Protein AF-A0A940EA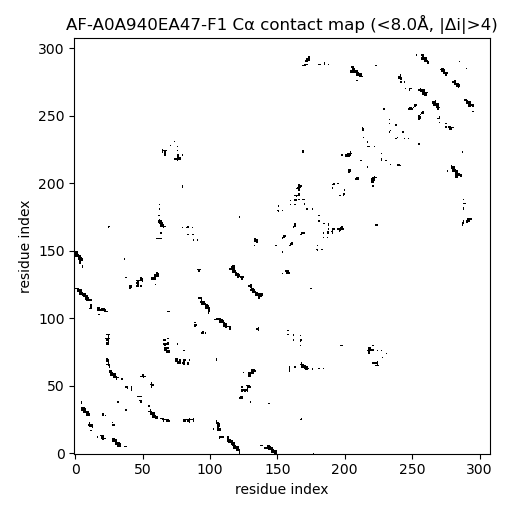47-F1 (afdb_monomer)

Secondary structure (DSSP, 8-state):
-EEEEEEEEEE---TTSGGGS----SS--EEEESSHHHHHTT--TTSPPP---TTS-EEEEETEEE---S-BTTB-SSHHHHHHHHHHHHHHHT--SEEEETTEEEEEEEESS-SEEEEEEEEEE-TTSPEEEEEEES--SSPTT-EEE--HHHHTTSHHHHHHHTTSSEEEEETTS-HHHHHHHHHHHHHHHHTT-TTGGGBTT-TT--EE--TTTGGG-B--HHHHHHHHHHHHTT-SSGGGHHHHHHT-TTTTS-EEE-SS-SSEEGGGSEEEEETTEEEESS-GGG-EEPPTT-PPP-------

pLDDT: mean 94.7, std 9.56, range [37.47, 98.88]

Sequence (308 aa):
MAYKLIKGEFHIFYPDIPKQGPEPDGDTLKFKPDDPLLVQDLWRSGQPRPGFNGRGMINLRFEGLDALETHFRSAHQNKPLAEASRDFLLDWAGFGDVEFWEDKPNKVKQVENNPVRGYILTNGLDGHGRIVAFVYAGDAPEPDGEVFKLMPERVDQSFNARSLEAGQSYPLFYLTLPISLSQHLGGIADQARATGNGLYPDDASAPGQDFEVTPANYQDLAIWPKLFRRLHDYFADEFDDLSGFDTWLRADPRERDDRMLLPEDYDAHFHNVVEMTSPTSMRLTVDPKDIVILPDDFTMPETGLPSH

Nearest PDB structures (foldseek):
  4rkb-assembly1_A  TM=7.741E-01  e=3.982E-05  Staphylococcus aureus
  3nxw-assembly1_A  TM=7.625E-01  e=9.799E-05  Staphylococcus aureus
  5igd-assembly1_A  TM=7.336E-01  e=1.323E-04  Staphylococcus aureus
  4qmg-assembly1_A  TM=6.300E-01  e=1.199E-05  Homo sapiens
  9c11-assembly1_A  TM=6.042E-01  e=9.030E-04  Staphylococcus aureus

Foldseek 3Di:
DKWWKFWWWWFQADPVCQVPGHQFWLFKTKTATPDLVLLQVQDDPPADGAPADPVNIGMEGEAFWDFWACDDPNFGAQNVLRVVSRVLVCVQQPQPDWDADPVGRRTTPDTDDPIFIWMWIFNHADRVNHTHTFIAGDDDPDDHGDMDDDDQVVSCRGVLLVCLLQVRTATAAAPPDDPNNLVSSLVSNVNCLVVVGRCNVQECQDAPHKDFAFPVCLRNGDYHVLVSNLVVVVVVVVDGFCPCSLVVQVVDCAPRWFFKDAPVDNGHTPSVQKDDPDRGMIYGNDGNSRIYTYHPPDDDPPPPDDDD

Solvent-accessible surface area (backbone atoms only — not comparable to full-atom values): 16461 Å² total; per-residue (Å²): 115,61,27,34,33,44,41,30,32,40,43,48,67,32,92,92,46,34,94,72,29,43,64,62,38,36,46,42,47,36,36,30,52,75,55,63,62,66,57,57,70,48,54,52,93,95,56,53,61,71,46,59,48,101,84,63,31,28,45,41,37,45,46,56,45,41,26,39,34,63,63,52,98,90,42,42,23,19,52,72,60,7,47,48,16,19,51,53,46,41,53,71,47,54,27,58,64,71,41,55,30,89,96,40,73,52,27,36,69,47,62,68,40,74,65,29,51,19,32,33,42,28,74,39,59,43,95,75,12,27,40,36,23,42,40,36,65,42,84,73,92,66,64,77,61,43,73,43,72,79,51,62,81,60,45,60,68,17,53,49,41,48,33,24,45,48,17,36,29,44,51,38,40,43,72,87,53,51,65,76,50,47,56,51,51,29,52,37,36,52,52,12,47,76,69,46,25,63,49,44,77,58,41,50,44,44,57,71,34,76,34,79,46,42,78,88,48,53,46,63,44,40,49,58,42,73,56,50,56,51,52,51,56,45,40,70,71,73,46,82,53,49,80,52,48,66,64,58,27,67,73,33,63,67,89,59,19,38,40,27,35,42,93,90,38,80,82,35,36,45,67,73,36,47,46,74,79,43,50,46,28,31,27,23,68,50,50,54,59,56,38,31,36,49,61,90,85,65,72,79,75,84,71,88,66,77,90,127

Radius of gyration: 19.53 Å; Cα contacts (8 Å, |Δi|>4): 653; chains: 1; bounding box: 44×61×54 Å

Structure (mmCIF, N/CA/C/O backbone):
data_AF-A0A940EA47-F1
#
_entry.id   AF-A0A940EA47-F1
#
loop_
_atom_site.group_PDB
_atom_site.id
_atom_site.type_symbol
_atom_site.label_atom_id
_atom_site.label_alt_id
_atom_site.label_comp_id
_atom_site.label_asym_id
_atom_site.label_entity_id
_atom_site.label_seq_id
_atom_site.pdbx_PDB_ins_code
_atom_site.Cartn_x
_atom_site.Cartn_y
_atom_site.Cartn_z
_atom_site.occupancy
_atom_site.B_iso_or_equiv
_atom_site.auth_seq_id
_atom_site.auth_comp_id
_atom_site.auth_asym_id
_atom_site.auth_atom_id
_atom_site.pdbx_PDB_model_num
ATOM 1 N N . MET A 1 1 ? -1.405 15.853 -13.501 1.00 79.62 1 MET A N 1
ATOM 2 C CA . MET A 1 1 ? 0.037 15.686 -13.220 1.00 79.62 1 MET A CA 1
ATOM 3 C C . MET A 1 1 ? 0.634 14.757 -14.260 1.00 79.62 1 MET A C 1
ATOM 5 O O . MET A 1 1 ? -0.107 13.941 -14.802 1.00 79.62 1 MET A O 1
ATOM 9 N N . ALA A 1 2 ? 1.912 14.933 -14.589 1.00 92.75 2 ALA A N 1
ATOM 10 C CA . ALA A 1 2 ? 2.608 14.055 -15.521 1.00 92.75 2 ALA A CA 1
ATOM 11 C C . ALA A 1 2 ? 3.238 12.882 -14.761 1.00 92.75 2 ALA A C 1
ATOM 13 O O . ALA A 1 2 ? 3.735 13.073 -13.651 1.00 92.75 2 ALA A O 1
ATOM 14 N N . TYR A 1 3 ? 3.192 11.699 -15.359 1.00 97.44 3 TYR A N 1
ATOM 15 C CA . TYR A 1 3 ? 3.831 10.487 -14.865 1.00 97.44 3 TYR A CA 1
ATOM 16 C C . TYR A 1 3 ? 4.997 10.143 -15.784 1.00 97.44 3 TYR A C 1
ATOM 18 O O . TYR A 1 3 ? 4.888 10.292 -17.001 1.00 97.44 3 TYR A O 1
ATOM 26 N N . LYS A 1 4 ? 6.103 9.708 -15.186 1.00 98.25 4 LYS A N 1
ATOM 27 C CA . LYS A 1 4 ? 7.283 9.184 -15.865 1.00 98.25 4 LYS A CA 1
ATOM 28 C C . LYS A 1 4 ? 7.212 7.661 -15.872 1.00 98.25 4 LYS A C 1
ATOM 30 O O . LYS A 1 4 ? 6.972 7.057 -14.825 1.00 98.25 4 LYS A O 1
ATOM 35 N N . LEU A 1 5 ? 7.453 7.066 -17.031 1.00 98.62 5 LEU A N 1
ATOM 36 C CA . LEU A 1 5 ? 7.673 5.638 -17.176 1.00 98.62 5 LEU A CA 1
ATOM 37 C C . LEU A 1 5 ? 9.117 5.291 -16.826 1.00 98.62 5 LEU A C 1
ATOM 39 O O . LEU A 1 5 ? 10.037 5.924 -17.337 1.00 98.62 5 LEU A O 1
ATOM 43 N N . ILE A 1 6 ? 9.309 4.295 -15.963 1.00 98.75 6 ILE A N 1
ATOM 44 C CA . ILE A 1 6 ? 10.634 3.757 -15.637 1.00 98.75 6 ILE A CA 1
ATOM 45 C C . ILE A 1 6 ? 10.595 2.239 -15.801 1.00 98.75 6 ILE A C 1
ATOM 47 O O . ILE A 1 6 ? 9.810 1.562 -15.130 1.00 98.75 6 ILE A O 1
ATOM 51 N N . LYS A 1 7 ? 11.427 1.706 -16.696 1.00 98.81 7 LYS A N 1
ATOM 52 C CA . LYS A 1 7 ? 11.577 0.264 -16.930 1.00 98.81 7 LYS A CA 1
ATOM 53 C C . LYS A 1 7 ? 12.536 -0.354 -15.927 1.00 98.81 7 LYS A C 1
ATOM 55 O O . LYS A 1 7 ? 13.415 0.315 -15.378 1.00 98.81 7 LYS A O 1
ATOM 60 N N . GLY A 1 8 ? 12.357 -1.642 -15.670 1.00 98.62 8 GLY A N 1
ATOM 61 C CA . GLY A 1 8 ? 13.238 -2.362 -14.773 1.00 98.62 8 GLY A CA 1
ATOM 62 C C . GLY A 1 8 ? 12.752 -3.762 -14.463 1.00 98.62 8 GLY A C 1
ATOM 63 O O . GLY A 1 8 ? 12.092 -4.435 -15.258 1.00 98.62 8 GLY A O 1
ATOM 64 N N . GLU A 1 9 ? 13.111 -4.213 -13.276 1.00 98.62 9 GLU A N 1
ATOM 65 C CA . GLU A 1 9 ? 12.825 -5.563 -12.826 1.00 98.62 9 GLU A CA 1
ATOM 66 C C . GLU A 1 9 ? 12.419 -5.582 -11.349 1.00 98.62 9 GLU A C 1
ATOM 68 O O . GLU A 1 9 ? 12.943 -4.818 -10.527 1.00 98.62 9 GLU A O 1
ATOM 73 N N . PHE A 1 10 ? 11.469 -6.453 -11.016 1.00 98.75 10 PHE A N 1
ATOM 74 C CA . PHE A 1 10 ? 11.009 -6.671 -9.651 1.00 98.75 10 PHE A CA 1
ATOM 75 C C . PHE A 1 10 ? 11.752 -7.844 -9.013 1.00 98.75 10 PHE A C 1
ATOM 77 O O . PHE A 1 10 ? 12.021 -8.861 -9.658 1.00 98.75 10 PHE A O 1
ATOM 84 N N . HIS A 1 11 ? 12.079 -7.696 -7.731 1.00 98.50 11 HIS A N 1
ATOM 85 C CA . HIS A 1 11 ? 12.845 -8.667 -6.954 1.00 98.50 11 HIS A CA 1
ATOM 86 C C . HIS A 1 11 ? 12.120 -9.013 -5.655 1.00 98.50 11 HIS A C 1
ATOM 88 O O . HIS A 1 11 ? 11.734 -8.123 -4.897 1.00 98.50 11 HIS A O 1
ATOM 94 N N . ILE A 1 12 ? 12.031 -10.306 -5.350 1.00 98.12 12 ILE A N 1
ATOM 95 C CA . ILE A 1 12 ? 11.545 -10.816 -4.055 1.00 98.12 12 ILE A CA 1
ATOM 96 C C . ILE A 1 12 ? 12.550 -11.745 -3.371 1.00 98.12 12 ILE A C 1
ATOM 98 O O . ILE A 1 12 ? 12.328 -12.187 -2.248 1.00 98.12 12 ILE A O 1
ATOM 102 N N . PHE A 1 13 ? 13.675 -12.039 -4.027 1.00 97.69 13 PHE A N 1
ATOM 103 C CA . PHE A 1 13 ? 14.625 -13.039 -3.558 1.00 97.69 13 PHE A CA 1
ATOM 104 C C . PHE A 1 13 ? 16.078 -12.635 -3.817 1.00 97.69 13 PHE A C 1
ATOM 106 O O . PHE A 1 13 ? 16.421 -12.144 -4.893 1.00 97.69 13 PHE A O 1
ATOM 113 N N . TYR A 1 14 ? 16.947 -12.877 -2.828 1.00 96.19 14 TYR A N 1
ATOM 114 C CA . TYR A 1 14 ? 18.400 -12.720 -2.951 1.00 96.19 14 TYR A CA 1
ATOM 115 C C . TYR A 1 14 ? 19.071 -14.090 -2.798 1.00 96.19 14 TYR A C 1
ATOM 117 O O . TYR A 1 14 ? 19.191 -14.570 -1.669 1.00 96.19 14 TYR A O 1
ATOM 125 N N . PRO A 1 15 ? 19.531 -14.728 -3.890 1.00 93.25 15 PRO A N 1
ATOM 126 C CA . PRO A 1 15 ? 20.021 -16.108 -3.843 1.00 93.25 15 PRO A CA 1
ATOM 127 C C . PRO A 1 15 ? 21.276 -16.277 -2.980 1.00 93.25 15 PRO A C 1
ATOM 129 O O . PRO A 1 15 ? 21.510 -17.350 -2.432 1.00 93.25 15 PRO A O 1
ATOM 132 N N . ASP A 1 16 ? 22.077 -15.224 -2.824 1.00 95.25 16 ASP A N 1
ATOM 133 C CA . ASP A 1 16 ? 23.303 -15.246 -2.029 1.00 95.25 16 ASP A CA 1
ATOM 134 C C . ASP A 1 16 ? 23.062 -15.071 -0.519 1.00 95.25 16 ASP A C 1
ATOM 136 O O . ASP A 1 16 ? 23.880 -15.511 0.288 1.00 95.25 16 ASP A O 1
ATOM 140 N N . ILE A 1 17 ? 21.933 -14.472 -0.122 1.00 94.69 17 ILE A N 1
ATOM 141 C CA . ILE A 1 17 ? 21.552 -14.232 1.281 1.00 94.69 17 ILE A CA 1
ATOM 142 C C . ILE A 1 17 ? 20.030 -14.377 1.482 1.00 94.69 17 ILE A C 1
ATOM 144 O O . ILE A 1 17 ? 19.368 -13.432 1.914 1.00 94.69 17 ILE A O 1
ATOM 148 N N . PRO A 1 18 ? 19.435 -15.556 1.225 1.00 90.69 18 PRO A N 1
ATOM 149 C CA . PRO A 1 18 ? 17.979 -15.718 1.103 1.00 90.69 18 PRO A CA 1
ATOM 150 C C . PRO A 1 18 ? 17.198 -15.267 2.348 1.00 90.69 18 PRO A C 1
ATOM 152 O O . PRO A 1 18 ? 16.182 -14.587 2.244 1.00 90.69 18 PRO A O 1
ATOM 155 N N . LYS A 1 19 ? 17.725 -15.514 3.557 1.00 94.44 19 LYS A N 1
ATOM 156 C CA . LYS A 1 19 ? 17.108 -15.062 4.824 1.00 94.44 19 LYS A CA 1
ATOM 157 C C . LYS A 1 19 ? 17.224 -13.553 5.100 1.00 94.44 19 LYS A C 1
ATOM 159 O O . LYS A 1 19 ? 16.730 -13.090 6.129 1.00 94.44 19 LYS A O 1
ATOM 164 N N . GLN A 1 20 ? 17.889 -12.808 4.222 1.00 93.94 20 GLN A N 1
ATOM 165 C CA . GLN A 1 20 ? 17.998 -11.344 4.214 1.00 93.94 20 GLN A CA 1
ATOM 166 C C . GLN A 1 20 ? 17.385 -10.747 2.931 1.00 93.94 20 GLN A C 1
ATOM 168 O O . GLN A 1 20 ? 17.599 -9.572 2.631 1.00 93.94 20 GLN A O 1
ATOM 173 N N . GLY A 1 21 ? 16.637 -11.561 2.176 1.00 94.25 21 GLY A N 1
ATOM 174 C CA . GLY A 1 21 ? 15.875 -11.144 1.007 1.00 94.25 21 GLY A CA 1
ATOM 175 C C . GLY A 1 21 ? 14.779 -10.120 1.324 1.00 94.25 21 GLY A C 1
ATOM 176 O O . GLY A 1 21 ? 14.524 -9.823 2.497 1.00 94.25 21 GLY A O 1
ATOM 177 N N . PRO A 1 22 ? 14.128 -9.574 0.288 1.00 95.94 22 PRO A N 1
ATOM 178 C CA . PRO A 1 22 ? 12.888 -8.815 0.432 1.00 95.94 22 PRO A CA 1
ATOM 179 C C . PRO A 1 22 ? 11.802 -9.614 1.172 1.00 95.94 22 PRO A C 1
ATOM 181 O O . PRO A 1 22 ? 11.851 -10.843 1.218 1.00 95.94 22 PRO A O 1
ATOM 184 N N . GLU A 1 23 ? 10.842 -8.900 1.751 1.00 96.44 23 GLU A N 1
ATOM 185 C CA . GLU A 1 23 ? 9.623 -9.457 2.349 1.00 96.44 23 GLU A CA 1
ATOM 186 C C . GLU A 1 23 ? 8.446 -8.899 1.547 1.00 96.44 23 GLU A C 1
ATOM 188 O O . GLU A 1 23 ? 8.012 -7.792 1.847 1.00 96.44 23 GLU A O 1
ATOM 193 N N . PRO A 1 24 ? 8.027 -9.554 0.447 1.00 95.75 24 PRO A N 1
ATOM 194 C CA . PRO A 1 24 ? 6.891 -9.069 -0.328 1.00 95.75 24 PRO A CA 1
ATOM 195 C C . PRO A 1 24 ? 5.599 -9.163 0.495 1.00 95.75 24 PRO A C 1
ATOM 197 O O . PRO A 1 24 ? 5.381 -10.145 1.209 1.00 95.75 24 PRO A O 1
ATOM 200 N N . ASP A 1 25 ? 4.743 -8.159 0.349 1.00 95.31 25 ASP A N 1
ATOM 201 C CA . ASP A 1 25 ? 3.378 -8.096 0.878 1.00 95.31 25 ASP A CA 1
ATOM 202 C C . ASP A 1 25 ? 2.393 -7.821 -0.281 1.00 95.31 25 ASP A C 1
ATOM 204 O O . ASP A 1 25 ? 2.691 -8.164 -1.425 1.00 95.31 25 ASP A O 1
ATOM 208 N N . GLY A 1 26 ? 1.206 -7.272 -0.004 1.00 97.44 26 GLY A N 1
ATOM 209 C CA . GLY A 1 26 ? 0.199 -6.985 -1.030 1.00 97.44 26 GLY A CA 1
ATOM 210 C C . GLY A 1 26 ? 0.359 -5.642 -1.758 1.00 97.44 26 GLY A C 1
ATOM 211 O O . GLY A 1 26 ? -0.373 -5.406 -2.720 1.00 97.44 26 GLY A O 1
ATOM 212 N N . ASP A 1 27 ? 1.274 -4.760 -1.337 1.00 97.62 27 ASP A N 1
ATOM 213 C CA . ASP A 1 27 ? 1.388 -3.396 -1.880 1.00 97.62 27 ASP A CA 1
ATOM 214 C C . ASP A 1 27 ? 2.822 -2.841 -2.020 1.00 97.62 27 ASP A C 1
ATOM 216 O O . ASP A 1 27 ? 3.028 -1.656 -2.337 1.00 97.62 27 ASP A O 1
ATOM 220 N N . THR A 1 28 ? 3.832 -3.704 -1.874 1.00 97.19 28 THR A N 1
ATOM 221 C CA . THR A 1 28 ? 5.236 -3.369 -2.111 1.00 97.19 28 THR A CA 1
ATOM 222 C C . THR A 1 28 ? 6.005 -4.442 -2.881 1.00 97.19 28 THR A C 1
ATOM 224 O O . THR A 1 28 ? 5.798 -5.645 -2.748 1.00 97.19 28 THR A O 1
ATOM 227 N N . LEU A 1 29 ? 6.993 -3.991 -3.660 1.00 98.00 29 LEU A N 1
ATOM 228 C CA . LEU A 1 29 ? 8.045 -4.823 -4.246 1.00 98.00 29 LEU A CA 1
ATOM 229 C C . LEU A 1 29 ? 9.378 -4.071 -4.205 1.00 98.00 29 LEU A C 1
ATOM 231 O O . LEU A 1 29 ? 9.421 -2.833 -4.215 1.00 98.00 29 LEU A O 1
ATOM 235 N N . LYS A 1 30 ? 10.494 -4.813 -4.235 1.00 98.19 30 LYS A N 1
ATOM 236 C CA . LYS A 1 30 ? 11.783 -4.217 -4.611 1.00 98.19 30 LYS A CA 1
ATOM 237 C C . LYS A 1 30 ? 11.827 -4.050 -6.117 1.00 98.19 30 LYS A C 1
ATOM 239 O O . LYS A 1 30 ? 11.596 -5.002 -6.856 1.00 98.19 30 LYS A O 1
ATOM 244 N N . PHE A 1 31 ? 12.206 -2.862 -6.555 1.00 98.69 31 PHE A N 1
ATOM 245 C CA . PHE A 1 31 ? 12.381 -2.520 -7.955 1.00 98.69 31 PHE A CA 1
ATOM 246 C C . PHE A 1 31 ? 13.832 -2.154 -8.229 1.00 98.69 31 PHE A C 1
ATOM 248 O O . PHE A 1 31 ? 14.458 -1.423 -7.458 1.00 98.69 31 PHE A O 1
ATOM 255 N N . LYS A 1 32 ? 14.371 -2.648 -9.337 1.00 98.69 32 LYS A N 1
ATOM 256 C CA . LYS A 1 32 ? 15.665 -2.227 -9.861 1.00 98.69 32 LYS A CA 1
ATOM 257 C C . LYS A 1 32 ? 15.431 -1.566 -11.221 1.00 98.69 32 LYS A C 1
ATOM 259 O O . LYS A 1 32 ? 15.062 -2.279 -12.153 1.00 98.69 32 LYS A O 1
ATOM 264 N N . PRO A 1 33 ? 15.599 -0.238 -11.340 1.00 98.62 33 PRO A N 1
ATOM 265 C CA . PRO A 1 33 ? 15.438 0.443 -12.619 1.00 98.62 33 PRO A CA 1
ATOM 266 C C . PRO A 1 33 ? 16.558 0.046 -13.587 1.00 98.62 33 PRO A C 1
ATOM 268 O O . PRO A 1 33 ? 17.697 -0.172 -13.160 1.00 98.62 33 PRO A O 1
ATOM 271 N N . ASP A 1 34 ? 16.246 0.008 -14.882 1.00 98.56 34 ASP A N 1
ATOM 272 C CA . ASP A 1 34 ? 17.249 -0.167 -15.939 1.00 98.56 34 ASP A CA 1
ATOM 273 C C . ASP A 1 34 ? 18.199 1.043 -15.983 1.00 98.56 34 ASP A C 1
ATOM 275 O O . ASP A 1 34 ? 19.418 0.876 -16.076 1.00 98.56 34 ASP A O 1
ATOM 279 N N . ASP A 1 35 ? 17.648 2.253 -15.825 1.00 98.12 35 ASP A N 1
ATOM 280 C CA . ASP A 1 35 ? 18.401 3.492 -15.630 1.00 98.12 35 ASP A CA 1
ATOM 281 C C . ASP A 1 35 ? 18.109 4.126 -14.249 1.00 98.12 35 ASP A C 1
ATOM 283 O O . ASP A 1 35 ? 17.062 4.753 -14.042 1.00 98.12 35 ASP A O 1
ATOM 287 N N . PRO A 1 36 ? 19.033 4.022 -13.272 1.00 97.44 36 PRO A N 1
ATOM 288 C CA . PRO A 1 36 ? 18.851 4.624 -11.955 1.00 97.44 36 PRO A CA 1
ATOM 289 C C . PRO A 1 36 ? 18.857 6.159 -11.971 1.00 97.44 36 PRO A C 1
ATOM 291 O O . PRO A 1 36 ? 18.429 6.759 -10.980 1.00 97.44 36 PRO A O 1
ATOM 294 N N . LEU A 1 37 ? 19.323 6.813 -13.044 1.00 97.69 37 LEU A N 1
ATOM 295 C CA . LEU A 1 37 ? 19.262 8.273 -13.164 1.00 97.69 37 LEU A CA 1
ATOM 296 C C . LEU A 1 37 ? 17.814 8.757 -13.286 1.00 97.69 37 LEU A C 1
ATOM 298 O O . LEU A 1 37 ? 17.463 9.765 -12.679 1.00 97.69 37 LEU A O 1
ATOM 302 N N . LEU A 1 38 ? 16.935 7.987 -13.939 1.00 97.94 38 LEU A N 1
ATOM 303 C CA . LEU A 1 38 ? 15.518 8.343 -14.068 1.00 97.94 38 LEU A CA 1
ATOM 304 C C . LEU A 1 38 ? 14.806 8.457 -12.717 1.00 97.94 38 LEU A C 1
ATOM 306 O O . LEU A 1 38 ? 13.906 9.293 -12.577 1.00 97.94 38 LEU A O 1
ATOM 310 N N . VAL A 1 39 ? 15.229 7.645 -11.741 1.00 97.44 39 VAL A N 1
ATOM 311 C CA . VAL A 1 39 ? 14.763 7.687 -10.348 1.00 97.44 39 VAL A CA 1
ATOM 312 C C . VAL A 1 39 ? 15.415 8.839 -9.583 1.00 97.44 39 VAL A C 1
ATOM 314 O O . VAL A 1 39 ? 14.741 9.519 -8.813 1.00 97.44 39 VAL A O 1
ATOM 317 N N . GLN A 1 40 ? 16.710 9.093 -9.795 1.00 95.12 40 GLN A N 1
ATOM 318 C CA . GLN A 1 40 ? 17.395 10.243 -9.188 1.00 95.12 40 GLN A CA 1
ATOM 319 C C . GLN A 1 40 ? 16.757 11.571 -9.610 1.00 95.12 40 GLN A C 1
ATOM 321 O O . GLN A 1 40 ? 16.585 12.452 -8.772 1.00 95.12 40 GLN A O 1
ATOM 326 N N . ASP A 1 41 ? 16.306 11.669 -10.859 1.00 94.50 41 ASP A N 1
ATOM 327 C CA . ASP A 1 41 ? 15.603 12.833 -11.405 1.00 94.50 41 ASP A CA 1
ATOM 328 C C . ASP A 1 41 ? 14.208 13.067 -10.799 1.00 94.50 41 ASP A C 1
ATOM 330 O O . ASP A 1 41 ? 13.610 14.120 -11.026 1.00 94.50 41 ASP A O 1
ATOM 334 N N . LEU A 1 42 ? 13.648 12.100 -10.058 1.00 92.62 42 LEU A N 1
ATOM 335 C CA . LEU A 1 42 ? 12.394 12.300 -9.319 1.00 92.62 42 LEU A CA 1
ATOM 336 C C . LEU A 1 42 ? 12.603 13.137 -8.051 1.00 92.62 42 LEU A C 1
ATOM 338 O O . LEU A 1 42 ? 11.642 13.698 -7.524 1.00 92.62 42 LEU A O 1
ATOM 342 N N . TRP A 1 43 ? 13.839 13.208 -7.548 1.00 92.50 43 TRP A N 1
ATOM 343 C CA . TRP A 1 43 ? 14.154 13.882 -6.297 1.00 92.50 43 TRP A CA 1
ATOM 344 C C . TRP A 1 43 ? 13.969 15.398 -6.396 1.00 92.50 43 TRP A C 1
ATOM 346 O O . TRP A 1 43 ? 14.386 16.046 -7.357 1.00 92.50 43 TRP A O 1
ATOM 356 N N . ARG A 1 44 ? 13.389 15.982 -5.345 1.00 86.38 44 ARG A N 1
ATOM 357 C CA . ARG A 1 44 ? 13.212 17.428 -5.194 1.00 86.38 44 ARG A CA 1
ATOM 358 C C . ARG A 1 44 ? 13.856 17.898 -3.896 1.00 86.38 44 ARG A C 1
ATOM 360 O O . ARG A 1 44 ? 13.857 17.191 -2.890 1.00 86.38 44 ARG A O 1
ATOM 367 N N . SER A 1 45 ? 14.382 19.122 -3.909 1.00 83.31 45 SER A N 1
ATOM 368 C CA . SER A 1 45 ? 14.895 19.757 -2.692 1.00 83.31 45 SER A CA 1
ATOM 369 C C . SER A 1 45 ? 13.800 19.814 -1.624 1.00 83.31 45 SER A C 1
ATOM 371 O O . SER A 1 45 ? 12.677 20.205 -1.925 1.00 83.31 45 SER A O 1
ATOM 373 N N . GLY A 1 46 ? 14.138 19.447 -0.388 1.00 78.19 46 GLY A N 1
ATOM 374 C CA . GLY A 1 46 ? 13.185 19.363 0.725 1.00 78.19 46 GLY A CA 1
ATOM 375 C C . GLY A 1 46 ? 12.571 17.976 0.933 1.00 78.19 46 GLY A C 1
ATOM 376 O O . GLY A 1 46 ? 11.999 17.744 1.989 1.00 78.19 46 GLY A O 1
ATOM 377 N N . GLN A 1 47 ? 12.757 17.036 -0.001 1.00 82.44 47 GLN A N 1
ATOM 378 C CA . GLN A 1 47 ? 12.303 15.651 0.141 1.00 82.44 47 GLN A CA 1
ATOM 379 C C . GLN A 1 47 ? 13.471 14.683 0.408 1.00 82.44 47 GLN A C 1
ATOM 381 O O . GLN A 1 47 ? 14.619 14.964 0.024 1.00 82.44 47 GLN A O 1
ATOM 386 N N . PRO A 1 48 ? 13.204 13.524 1.042 1.00 86.56 48 PRO A N 1
ATOM 387 C CA . PRO A 1 48 ? 14.176 12.444 1.165 1.00 86.56 48 PRO A CA 1
ATOM 388 C C . PRO A 1 48 ? 14.738 12.019 -0.193 1.00 86.56 48 PRO A C 1
ATOM 390 O O . PRO A 1 48 ? 14.047 12.021 -1.211 1.00 86.56 48 PRO A O 1
ATOM 393 N N . ARG A 1 49 ? 16.018 11.639 -0.207 1.00 94.00 49 ARG A N 1
ATOM 394 C CA . ARG A 1 49 ? 16.671 11.096 -1.406 1.00 94.00 49 ARG A CA 1
ATOM 395 C C . ARG A 1 49 ? 16.105 9.713 -1.761 1.00 94.00 49 ARG A C 1
ATOM 397 O O . ARG A 1 49 ? 15.630 9.027 -0.858 1.00 94.00 49 ARG A O 1
ATOM 404 N N . PRO A 1 50 ? 16.227 9.267 -3.029 1.00 96.56 50 PRO A N 1
ATOM 405 C CA . PRO A 1 50 ? 15.875 7.903 -3.411 1.00 96.56 50 PRO A CA 1
ATOM 406 C C . PRO A 1 50 ? 16.546 6.863 -2.507 1.00 96.56 50 PRO A C 1
ATOM 408 O O . PRO A 1 50 ? 17.774 6.840 -2.372 1.00 96.56 50 PRO A O 1
ATOM 411 N N . GLY A 1 51 ? 15.736 5.994 -1.905 1.00 96.25 51 GLY A N 1
ATOM 412 C CA . GLY A 1 51 ? 16.155 4.986 -0.931 1.00 96.25 51 GLY A CA 1
ATOM 413 C C . GLY A 1 51 ? 16.760 3.731 -1.561 1.00 96.25 51 GLY A C 1
ATOM 414 O O . GLY A 1 51 ? 16.287 2.622 -1.303 1.00 96.25 51 GLY A O 1
ATOM 415 N N . PHE A 1 52 ? 17.783 3.884 -2.407 1.00 97.44 52 PHE A N 1
ATOM 416 C CA . PHE A 1 52 ? 18.494 2.743 -2.986 1.00 97.44 52 PHE A CA 1
ATOM 417 C C . PHE A 1 52 ? 19.250 1.944 -1.916 1.00 97.44 52 PHE A C 1
ATOM 419 O O . PHE A 1 52 ? 19.943 2.502 -1.066 1.00 97.44 52 PHE A O 1
ATOM 426 N N . ASN A 1 53 ? 19.169 0.617 -1.992 1.00 95.25 53 ASN A N 1
ATOM 427 C CA . ASN A 1 53 ? 20.015 -0.282 -1.217 1.00 95.25 53 ASN A CA 1
ATOM 428 C C . ASN A 1 53 ? 21.368 -0.524 -1.917 1.00 95.25 53 ASN A C 1
ATOM 430 O O . ASN A 1 53 ? 21.590 -0.120 -3.059 1.00 95.25 53 ASN A O 1
ATOM 434 N N . GLY A 1 54 ? 22.265 -1.266 -1.259 1.00 94.31 54 GLY A N 1
ATOM 435 C CA . GLY A 1 54 ? 23.583 -1.617 -1.811 1.00 94.31 54 GLY A CA 1
ATOM 436 C C . GLY A 1 54 ? 23.566 -2.476 -3.087 1.00 94.31 54 GLY A C 1
ATOM 437 O O . GLY A 1 54 ? 24.625 -2.733 -3.647 1.00 94.31 54 GLY A O 1
ATOM 438 N N . ARG A 1 55 ? 22.390 -2.920 -3.555 1.00 95.38 55 ARG A N 1
ATOM 439 C CA . ARG A 1 55 ? 22.190 -3.676 -4.805 1.00 95.38 55 ARG A CA 1
ATOM 440 C C . ARG A 1 55 ? 21.598 -2.820 -5.930 1.00 95.38 55 ARG A C 1
ATOM 442 O O . ARG A 1 55 ? 21.260 -3.359 -6.982 1.00 95.38 55 ARG A O 1
ATOM 449 N N . GLY A 1 56 ? 21.447 -1.511 -5.712 1.00 96.94 56 GLY A N 1
ATOM 450 C CA . GLY A 1 56 ? 20.812 -0.604 -6.670 1.00 96.94 56 GLY A CA 1
ATOM 451 C C . GLY A 1 56 ? 19.299 -0.800 -6.784 1.00 96.94 56 GLY A C 1
ATOM 452 O O . GLY A 1 56 ? 18.710 -0.394 -7.778 1.00 96.94 56 GLY A O 1
ATOM 453 N N . MET A 1 57 ? 18.669 -1.422 -5.784 1.00 97.81 57 MET A N 1
ATOM 454 C CA . MET A 1 57 ? 17.221 -1.631 -5.732 1.00 97.81 57 MET A CA 1
ATOM 455 C C . MET A 1 57 ? 16.574 -0.647 -4.763 1.00 97.81 57 MET A C 1
ATOM 457 O O . MET A 1 57 ? 17.172 -0.282 -3.750 1.00 97.81 57 MET A O 1
ATOM 461 N N . ILE A 1 58 ? 15.332 -0.278 -5.028 1.00 97.94 58 ILE A N 1
ATOM 462 C CA . ILE A 1 58 ? 14.533 0.669 -4.249 1.00 97.94 58 ILE A CA 1
ATOM 463 C C . ILE A 1 58 ? 13.170 0.047 -3.926 1.00 97.94 58 ILE A C 1
ATOM 465 O O . ILE A 1 58 ? 12.685 -0.807 -4.663 1.00 97.94 58 ILE A O 1
ATOM 469 N N . ASN A 1 59 ? 12.574 0.417 -2.791 1.00 97.62 59 ASN A N 1
ATOM 470 C CA . ASN A 1 59 ? 11.210 -0.005 -2.463 1.00 97.62 59 ASN A CA 1
ATOM 471 C C . ASN A 1 59 ? 10.195 0.788 -3.283 1.00 97.62 59 ASN A C 1
ATOM 473 O O . ASN A 1 59 ? 10.341 2.005 -3.444 1.00 97.62 59 ASN A O 1
ATOM 477 N N . LEU A 1 60 ? 9.143 0.105 -3.718 1.00 98.19 60 LEU A N 1
ATOM 478 C CA . LEU A 1 60 ? 7.943 0.743 -4.237 1.00 98.19 60 LEU A CA 1
ATOM 479 C C . LEU A 1 60 ? 6.925 0.967 -3.116 1.00 98.19 60 LEU A C 1
ATOM 481 O O . LEU A 1 60 ? 6.837 0.185 -2.171 1.00 98.19 60 LEU A O 1
ATOM 485 N N . ARG A 1 61 ? 6.144 2.031 -3.243 1.00 97.06 61 ARG A N 1
ATOM 486 C CA . ARG A 1 61 ? 4.838 2.175 -2.612 1.00 97.06 61 ARG A CA 1
ATOM 487 C C . ARG A 1 61 ? 3.816 2.162 -3.736 1.00 97.06 61 ARG A C 1
ATOM 489 O O . ARG A 1 61 ? 3.896 3.006 -4.632 1.00 97.06 61 ARG A O 1
ATOM 496 N N . PHE A 1 62 ? 2.883 1.225 -3.721 1.00 98.44 62 PHE A N 1
ATOM 497 C CA . PHE A 1 62 ? 1.862 1.207 -4.759 1.00 98.44 62 PHE A CA 1
ATOM 498 C C . PHE A 1 62 ? 0.916 2.404 -4.560 1.00 98.44 62 PHE A C 1
ATOM 500 O O . PHE A 1 62 ? 0.464 2.698 -3.457 1.00 98.44 62 PHE A O 1
ATOM 507 N N . GLU A 1 63 ? 0.697 3.177 -5.622 1.00 98.06 63 GLU A N 1
ATOM 508 C CA . GLU A 1 63 ? -0.177 4.351 -5.611 1.00 98.06 63 GLU A CA 1
ATOM 509 C C . GLU A 1 63 ? -1.651 3.924 -5.506 1.00 98.06 63 GLU A C 1
ATOM 511 O O . GLU A 1 63 ? -2.106 3.052 -6.247 1.00 98.06 63 GLU A O 1
ATOM 516 N N . GLY A 1 64 ? -2.420 4.577 -4.637 1.00 97.94 64 GLY A N 1
ATOM 517 C CA . GLY A 1 64 ? -3.878 4.459 -4.622 1.00 97.94 64 GLY A CA 1
ATOM 518 C C . GLY A 1 64 ? -4.456 3.278 -3.841 1.00 97.94 64 GLY A C 1
ATOM 519 O O . GLY A 1 64 ? -5.676 3.125 -3.830 1.00 97.94 64 GLY A O 1
ATOM 520 N N . LEU A 1 65 ? -3.625 2.461 -3.194 1.00 98.31 65 LEU A N 1
ATOM 521 C CA . LEU A 1 65 ? -4.070 1.294 -2.434 1.00 98.31 65 LEU A CA 1
ATOM 522 C C . LEU A 1 65 ? -3.246 1.064 -1.163 1.00 98.31 65 LEU A C 1
ATOM 524 O O . LEU A 1 65 ? -2.177 1.655 -0.993 1.00 98.31 65 LEU A O 1
ATOM 528 N N . ASP A 1 66 ? -3.777 0.215 -0.289 1.00 98.50 66 ASP A N 1
ATOM 529 C CA . ASP A 1 66 ? -3.183 -0.223 0.979 1.00 98.50 66 ASP A CA 1
ATOM 530 C C . ASP A 1 66 ? -3.677 -1.653 1.249 1.00 98.50 66 ASP A C 1
ATOM 532 O O . ASP A 1 66 ? -4.885 -1.884 1.406 1.00 98.50 66 ASP A O 1
ATOM 536 N N . ALA A 1 67 ? -2.773 -2.627 1.212 1.00 98.69 67 ALA A N 1
ATOM 537 C CA . ALA A 1 67 ? -3.094 -4.028 1.465 1.00 98.69 67 ALA A CA 1
ATOM 538 C C . ALA A 1 67 ? -3.085 -4.330 2.971 1.00 98.69 67 ALA A C 1
ATOM 540 O O . ALA A 1 67 ? -2.520 -3.591 3.774 1.00 98.69 67 ALA A O 1
ATOM 541 N N . LEU A 1 68 ? -3.721 -5.434 3.369 1.00 98.75 68 LEU A N 1
ATOM 542 C CA . LEU A 1 68 ? -3.639 -5.906 4.751 1.00 98.75 68 LEU A CA 1
ATOM 543 C C . LEU A 1 68 ? -2.194 -6.311 5.094 1.00 98.75 68 LEU A C 1
ATOM 545 O O . LEU A 1 68 ? -1.472 -6.882 4.273 1.00 98.75 68 LEU A O 1
ATOM 549 N N . GLU A 1 69 ? -1.784 -6.034 6.328 1.00 98.44 69 GLU A N 1
ATOM 550 C CA . GLU A 1 69 ? -0.401 -6.200 6.780 1.00 98.44 69 GLU A CA 1
ATOM 551 C C . GLU A 1 69 ? -0.031 -7.681 6.986 1.00 98.44 69 GLU A C 1
ATOM 553 O O . GLU A 1 69 ? -0.457 -8.320 7.952 1.00 98.44 69 GLU A O 1
ATOM 558 N N . THR A 1 70 ? 0.850 -8.232 6.143 1.00 97.94 70 THR A N 1
ATOM 559 C CA . THR A 1 70 ? 1.500 -9.532 6.438 1.00 97.94 70 THR A CA 1
ATOM 560 C C . THR A 1 70 ? 2.513 -9.405 7.580 1.00 97.94 70 THR A C 1
ATOM 562 O O . THR A 1 70 ? 2.825 -10.381 8.271 1.00 97.94 70 THR A O 1
ATOM 565 N N . HIS A 1 71 ? 3.049 -8.194 7.764 1.00 96.31 71 HIS A N 1
ATOM 566 C CA . HIS A 1 71 ? 3.935 -7.816 8.852 1.00 96.31 71 HIS A CA 1
ATOM 567 C C . HIS A 1 71 ? 3.975 -6.299 9.051 1.00 96.31 71 HIS A C 1
ATOM 569 O O . HIS A 1 71 ? 4.337 -5.550 8.155 1.00 96.31 71 HIS A O 1
ATOM 575 N N . PHE A 1 72 ? 3.742 -5.853 10.281 1.00 96.44 72 PHE A N 1
ATOM 576 C CA . PHE A 1 72 ? 3.939 -4.470 10.699 1.00 96.44 72 PHE A CA 1
ATOM 577 C C . PHE A 1 72 ? 4.419 -4.456 12.148 1.00 96.44 72 PHE A C 1
ATOM 579 O O . PHE A 1 72 ? 3.695 -4.876 13.042 1.00 96.44 72 PHE A O 1
ATOM 586 N N . ARG A 1 73 ? 5.668 -4.034 12.399 1.00 94.12 73 ARG A N 1
ATOM 587 C CA . ARG A 1 73 ? 6.260 -3.963 13.757 1.00 94.12 73 ARG A CA 1
ATOM 588 C C . ARG A 1 73 ? 6.080 -5.243 14.605 1.00 94.12 73 ARG A C 1
ATOM 590 O O . ARG A 1 73 ? 5.946 -5.187 15.820 1.00 94.12 73 ARG A O 1
ATOM 597 N N . SER A 1 74 ? 6.200 -6.414 13.975 1.00 89.38 74 SER A N 1
ATOM 598 C CA . SER A 1 74 ? 5.992 -7.754 14.574 1.00 89.38 74 SER A CA 1
ATOM 599 C C . SER A 1 74 ? 4.532 -8.179 14.784 1.00 89.38 74 SER A C 1
ATOM 601 O O . SER A 1 74 ? 4.307 -9.266 15.310 1.00 89.38 74 SER A O 1
ATOM 603 N N . ALA A 1 75 ? 3.561 -7.378 14.350 1.00 96.31 75 ALA A N 1
ATOM 604 C CA . ALA A 1 75 ? 2.158 -7.762 14.232 1.00 96.31 75 ALA A CA 1
ATOM 605 C C . ALA A 1 75 ? 1.790 -8.109 12.783 1.00 96.31 75 ALA A C 1
ATOM 607 O O . ALA A 1 75 ? 2.570 -7.878 11.857 1.00 96.31 75 ALA A O 1
ATOM 608 N N . HIS A 1 76 ? 0.594 -8.655 12.598 1.00 97.62 76 HIS A N 1
ATOM 609 C CA . HIS A 1 76 ? -0.049 -8.857 11.301 1.00 97.62 76 HIS A CA 1
ATOM 610 C C . HIS A 1 76 ? -1.518 -8.443 11.377 1.00 97.62 76 HIS A C 1
ATOM 612 O O . HIS A 1 76 ? -2.067 -8.280 12.468 1.00 97.62 76 HIS A O 1
ATOM 618 N N . GLN A 1 77 ? -2.170 -8.348 10.226 1.00 98.44 77 GLN A N 1
ATOM 619 C CA . GLN A 1 77 ? -3.576 -8.000 10.122 1.00 98.44 77 GLN A CA 1
ATOM 620 C C . GLN A 1 77 ? -4.310 -9.032 9.277 1.00 98.44 77 GLN A C 1
ATOM 622 O O . GLN A 1 77 ? -3.985 -9.182 8.106 1.00 98.44 77 GLN A O 1
ATOM 627 N N . ASN A 1 78 ? -5.280 -9.730 9.874 1.00 98.50 78 ASN A N 1
ATOM 628 C CA . ASN A 1 78 ? -6.017 -10.845 9.282 1.00 98.50 78 ASN A CA 1
ATOM 629 C C . ASN A 1 78 ? -5.111 -11.671 8.357 1.00 98.50 78 ASN A C 1
ATOM 631 O O . ASN A 1 78 ? -5.161 -11.575 7.130 1.00 98.50 78 ASN A O 1
ATOM 635 N N . LYS A 1 79 ? -4.203 -12.428 8.979 1.00 97.62 79 LYS A N 1
ATOM 636 C CA . LYS A 1 79 ? -3.079 -13.051 8.276 1.00 97.62 79 LYS A CA 1
ATOM 637 C C . LYS A 1 79 ? -3.483 -13.820 7.004 1.00 97.62 79 LYS A C 1
ATOM 639 O O . LYS A 1 79 ? -2.807 -13.618 5.999 1.00 97.62 79 LYS A O 1
ATOM 644 N N . PRO A 1 80 ? -4.568 -14.624 6.985 1.00 98.25 80 PRO A N 1
ATOM 645 C CA . PRO A 1 80 ? -5.000 -15.298 5.762 1.00 98.25 80 PRO A CA 1
ATOM 646 C C . PRO A 1 80 ? -5.320 -14.342 4.604 1.00 98.25 80 PRO A C 1
ATOM 648 O O . PRO A 1 80 ? -4.918 -14.612 3.475 1.00 98.25 80 PRO A O 1
ATOM 651 N N . LEU A 1 81 ? -6.008 -13.223 4.861 1.00 98.69 81 LEU A N 1
ATOM 652 C CA . LEU A 1 81 ? -6.327 -12.246 3.817 1.00 98.69 81 LEU A CA 1
ATOM 653 C C . LEU A 1 81 ? -5.098 -11.429 3.400 1.00 98.69 81 LEU A C 1
ATOM 655 O O . LEU A 1 81 ? -4.913 -11.191 2.211 1.00 98.69 81 LEU A O 1
ATOM 659 N N . ALA A 1 82 ? -4.218 -11.061 4.336 1.00 98.69 82 ALA A N 1
ATOM 660 C CA . ALA A 1 82 ? -2.957 -10.395 3.998 1.00 98.69 82 ALA A CA 1
ATOM 661 C C . ALA A 1 82 ? -2.048 -11.269 3.116 1.00 98.69 82 ALA A C 1
ATOM 663 O O . ALA A 1 82 ? -1.452 -10.791 2.148 1.00 98.69 82 ALA A O 1
ATOM 664 N N . GLU A 1 83 ? -1.953 -12.566 3.423 1.00 98.50 83 GLU A N 1
ATOM 665 C CA . GLU A 1 83 ? -1.214 -13.529 2.604 1.00 98.50 83 GLU A CA 1
ATOM 666 C C . GLU A 1 83 ? -1.878 -13.729 1.235 1.00 98.50 83 GLU A C 1
ATOM 668 O O . GLU A 1 83 ? -1.167 -13.795 0.236 1.00 98.50 83 GLU A O 1
ATOM 673 N N . ALA A 1 84 ? -3.214 -13.723 1.154 1.00 98.69 84 ALA A N 1
ATOM 674 C CA . ALA A 1 84 ? -3.928 -13.764 -0.123 1.00 98.69 84 ALA A CA 1
ATOM 675 C C . ALA A 1 84 ? -3.610 -12.546 -1.014 1.00 98.69 84 ALA A C 1
ATOM 677 O O . ALA A 1 84 ? -3.351 -12.724 -2.207 1.00 98.69 84 ALA A O 1
ATOM 678 N N . SER A 1 85 ? -3.541 -11.336 -0.445 1.00 98.75 85 SER A N 1
ATOM 679 C CA . SER A 1 85 ? -3.138 -10.123 -1.173 1.00 98.75 85 SER A CA 1
ATOM 680 C C . SER A 1 85 ? -1.710 -10.220 -1.710 1.00 98.75 85 SER A C 1
ATOM 682 O O . SER A 1 85 ? -1.453 -9.880 -2.869 1.00 98.75 85 SER A O 1
ATOM 684 N N . ARG A 1 86 ? -0.777 -10.719 -0.886 1.00 98.75 86 ARG A N 1
ATOM 685 C CA . ARG A 1 86 ? 0.609 -10.982 -1.299 1.00 98.75 86 ARG A CA 1
ATOM 686 C C . ARG A 1 86 ? 0.649 -11.992 -2.440 1.00 98.75 86 ARG A C 1
ATOM 688 O O . ARG A 1 86 ? 1.265 -11.734 -3.468 1.00 98.75 86 ARG A O 1
ATOM 695 N N . ASP A 1 87 ? -0.003 -13.135 -2.280 1.00 98.75 87 ASP A N 1
ATOM 696 C CA . ASP A 1 87 ? 0.065 -14.222 -3.257 1.00 98.75 87 ASP A CA 1
ATOM 697 C C . ASP A 1 87 ? -0.580 -13.808 -4.591 1.00 98.75 87 ASP A C 1
ATOM 699 O O . ASP A 1 87 ? -0.054 -14.137 -5.656 1.00 98.75 87 ASP A O 1
ATOM 703 N N . PHE A 1 88 ? -1.632 -12.982 -4.552 1.00 98.81 88 PHE A N 1
ATOM 704 C CA . PHE A 1 88 ? -2.224 -12.365 -5.741 1.00 98.81 88 PHE A CA 1
ATOM 705 C C . PHE A 1 88 ? -1.242 -11.453 -6.496 1.00 98.81 88 PHE A C 1
ATOM 707 O O . PHE A 1 88 ? -1.196 -11.484 -7.729 1.00 98.81 88 PHE A O 1
ATOM 714 N N . LEU A 1 89 ? -0.436 -10.660 -5.779 1.00 98.81 89 LEU A N 1
ATOM 715 C CA . LEU A 1 89 ? 0.635 -9.854 -6.376 1.00 98.81 89 LEU A CA 1
ATOM 716 C C . LEU A 1 89 ? 1.711 -10.729 -7.018 1.00 98.81 89 LEU A C 1
ATOM 718 O O . LEU A 1 89 ? 2.131 -10.467 -8.148 1.00 98.81 89 LEU A O 1
ATOM 722 N N . LEU A 1 90 ? 2.162 -11.760 -6.306 1.00 98.75 90 LEU A N 1
ATOM 723 C CA . LEU A 1 90 ? 3.249 -12.621 -6.768 1.00 98.75 90 LEU A CA 1
ATOM 724 C C . LEU A 1 90 ? 2.862 -13.420 -8.020 1.00 98.75 90 LEU A C 1
ATOM 726 O O . LEU A 1 90 ? 3.660 -13.489 -8.962 1.00 98.75 90 LEU A O 1
ATOM 730 N N . ASP A 1 91 ? 1.635 -13.946 -8.057 1.00 98.62 91 ASP A N 1
ATOM 731 C CA . ASP A 1 91 ? 1.066 -14.616 -9.231 1.00 98.62 91 ASP A CA 1
ATOM 732 C C . ASP A 1 91 ? 0.945 -13.649 -10.417 1.00 98.62 91 ASP A C 1
ATOM 734 O O . ASP A 1 91 ? 1.501 -13.903 -11.488 1.00 98.62 91 ASP A O 1
ATOM 738 N N . TRP A 1 92 ? 0.313 -12.484 -10.215 1.00 98.50 92 TRP A N 1
ATOM 739 C CA . TRP A 1 92 ? 0.136 -11.490 -11.280 1.00 98.50 92 TRP A CA 1
ATOM 740 C C . TRP A 1 92 ? 1.467 -11.012 -11.874 1.00 98.50 92 TRP A C 1
ATOM 742 O O . TRP A 1 92 ? 1.574 -10.830 -13.090 1.00 98.50 92 TRP A O 1
ATOM 752 N N . ALA A 1 93 ? 2.484 -10.810 -11.033 1.00 98.38 93 ALA A N 1
ATOM 753 C CA . ALA A 1 93 ? 3.798 -10.354 -11.474 1.00 98.38 93 ALA A CA 1
ATOM 754 C C . ALA A 1 93 ? 4.597 -11.446 -12.214 1.00 98.38 93 ALA A C 1
ATOM 756 O O . ALA A 1 93 ? 5.589 -11.129 -12.874 1.00 98.38 93 ALA A O 1
ATOM 757 N N . GLY A 1 94 ? 4.171 -12.712 -12.137 1.00 98.38 94 GLY A N 1
ATOM 758 C CA . GLY A 1 94 ? 4.788 -13.830 -12.849 1.00 98.38 94 GLY A CA 1
ATOM 759 C C . GLY A 1 94 ? 5.982 -14.457 -12.129 1.00 98.38 94 GLY A C 1
ATOM 760 O O . GLY A 1 94 ? 6.843 -15.048 -12.784 1.00 98.38 94 GLY A O 1
ATOM 761 N N . PHE A 1 95 ? 6.058 -14.351 -10.796 1.00 98.62 95 PHE A N 1
ATOM 762 C CA . PHE A 1 95 ? 7.125 -14.998 -10.016 1.00 98.62 95 PHE A CA 1
ATOM 763 C C . PHE A 1 95 ? 7.038 -16.537 -10.035 1.00 98.62 95 PHE A C 1
ATOM 765 O O . PHE A 1 95 ? 8.040 -17.196 -9.756 1.00 98.62 95 PHE A O 1
ATOM 772 N N . GLY A 1 96 ? 5.888 -17.096 -10.431 1.00 98.06 96 GLY A N 1
ATOM 773 C CA . GLY A 1 96 ? 5.635 -18.537 -10.468 1.00 98.06 96 GLY A CA 1
ATOM 774 C C . GLY A 1 96 ? 5.492 -19.118 -9.065 1.00 98.06 96 GLY A C 1
ATOM 775 O O . GLY A 1 96 ? 5.031 -18.427 -8.155 1.00 98.06 96 GLY A O 1
ATOM 776 N N . ASP A 1 97 ? 5.910 -20.368 -8.875 1.00 98.19 97 ASP A N 1
ATOM 777 C CA . ASP A 1 97 ? 5.870 -21.000 -7.553 1.00 98.19 97 ASP A CA 1
ATOM 778 C C . ASP A 1 97 ? 6.815 -20.282 -6.567 1.00 98.19 97 ASP A C 1
ATOM 780 O O . ASP A 1 97 ? 8.025 -20.172 -6.803 1.00 98.19 97 ASP A O 1
ATOM 784 N N . VAL A 1 98 ? 6.271 -19.815 -5.434 1.00 98.44 98 VAL A N 1
ATOM 785 C CA . VAL A 1 98 ? 7.020 -19.154 -4.351 1.00 98.44 98 VAL A CA 1
ATOM 786 C C . VAL A 1 98 ? 6.843 -19.924 -3.046 1.00 98.44 98 VAL A C 1
ATOM 788 O O . VAL A 1 98 ? 5.732 -20.135 -2.570 1.00 98.44 98 VAL A O 1
ATOM 791 N N . GLU A 1 99 ? 7.956 -20.299 -2.420 1.00 98.00 99 GLU A N 1
ATOM 792 C CA . GLU A 1 99 ? 7.974 -20.894 -1.084 1.00 98.00 99 GLU A CA 1
ATOM 793 C C . GLU A 1 99 ? 8.545 -19.907 -0.066 1.00 98.00 99 GLU A C 1
ATOM 795 O O . GLU A 1 99 ? 9.589 -19.293 -0.303 1.00 98.00 99 GLU A O 1
ATOM 800 N N . PHE A 1 100 ? 7.929 -19.830 1.113 1.00 97.88 100 PHE A N 1
ATOM 801 C CA . PHE A 1 100 ? 8.415 -19.051 2.254 1.00 97.88 100 PHE A CA 1
ATOM 802 C C . PHE A 1 100 ? 9.062 -19.947 3.316 1.00 97.88 100 PHE A C 1
ATOM 804 O O . PHE A 1 100 ? 8.835 -21.158 3.375 1.00 97.88 100 PHE A O 1
ATOM 811 N N . TRP A 1 101 ? 9.908 -19.364 4.165 1.00 97.12 101 TRP A N 1
ATOM 812 C CA . TRP A 1 101 ? 10.478 -20.083 5.307 1.00 97.12 101 TRP A CA 1
ATOM 813 C C . TRP A 1 101 ? 9.444 -20.267 6.420 1.00 97.12 101 TRP A C 1
ATOM 815 O O . TRP A 1 101 ? 8.813 -19.304 6.835 1.00 97.12 101 TRP A O 1
ATOM 825 N N . GLU A 1 102 ? 9.361 -21.464 7.002 1.00 95.19 102 GLU A N 1
ATOM 826 C CA . GLU A 1 102 ? 8.496 -21.721 8.166 1.00 95.19 102 GLU A CA 1
ATOM 827 C C . GLU A 1 102 ? 8.890 -20.856 9.379 1.00 95.19 102 GLU A C 1
ATOM 829 O O . GLU A 1 102 ? 8.034 -20.286 10.049 1.00 95.19 102 GLU A O 1
ATOM 834 N N . ASP A 1 103 ? 10.197 -20.680 9.623 1.00 94.94 103 ASP A N 1
ATOM 835 C CA . ASP A 1 103 ? 10.722 -19.866 10.729 1.00 94.94 103 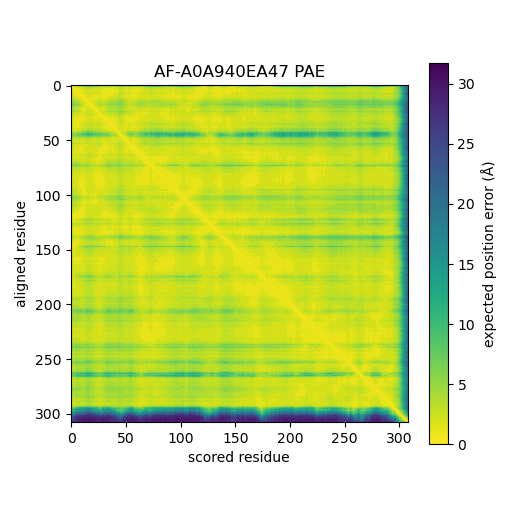ASP A CA 1
ATOM 836 C C . ASP A 1 103 ? 10.744 -18.355 10.435 1.00 94.94 103 ASP A C 1
ATOM 838 O O . ASP A 1 103 ? 11.027 -17.553 11.327 1.00 94.94 103 ASP A O 1
ATOM 842 N N . LYS A 1 104 ? 10.481 -17.959 9.182 1.00 94.12 104 LYS A N 1
ATOM 843 C CA . LYS A 1 104 ? 10.427 -16.566 8.715 1.00 94.12 104 LYS A CA 1
ATOM 844 C C . LYS A 1 104 ? 9.382 -16.441 7.595 1.00 94.12 104 LYS A C 1
ATOM 846 O O . LYS A 1 104 ? 9.771 -16.341 6.431 1.00 94.12 104 LYS A O 1
ATOM 851 N N . PRO A 1 105 ? 8.079 -16.417 7.924 1.00 93.00 105 PRO A N 1
ATOM 852 C CA . PRO A 1 105 ? 6.992 -16.622 6.958 1.00 93.00 105 PRO A CA 1
ATOM 853 C C . PRO A 1 105 ? 6.860 -15.535 5.884 1.00 93.00 105 PRO A C 1
ATOM 855 O O . PRO A 1 105 ? 6.168 -15.748 4.899 1.00 93.00 105 PRO A O 1
ATOM 858 N N . ASN A 1 106 ? 7.560 -14.407 6.028 1.00 95.06 106 ASN A N 1
ATOM 859 C CA . ASN A 1 106 ? 7.602 -13.345 5.019 1.00 95.06 106 ASN A CA 1
ATOM 860 C C . ASN A 1 106 ? 8.893 -13.358 4.183 1.00 95.06 106 ASN A C 1
ATOM 862 O O . ASN A 1 106 ? 9.015 -12.613 3.218 1.00 95.06 106 ASN A O 1
ATOM 866 N N . LYS A 1 107 ? 9.874 -14.212 4.514 1.00 96.88 107 LYS A N 1
ATOM 867 C CA . LYS A 1 107 ? 11.102 -14.377 3.724 1.00 96.88 107 LYS A CA 1
ATOM 868 C C . LYS A 1 107 ? 10.922 -15.473 2.685 1.00 96.88 107 LYS A C 1
ATOM 870 O O . LYS A 1 107 ? 10.612 -16.614 3.030 1.00 96.88 107 LYS A O 1
ATOM 875 N N . VAL A 1 108 ? 11.247 -15.150 1.439 1.00 97.88 108 VAL A N 1
ATOM 876 C CA . VAL A 1 108 ? 11.267 -16.121 0.342 1.00 97.88 108 VAL A CA 1
ATOM 877 C C . VAL A 1 108 ? 12.405 -17.129 0.544 1.00 97.88 108 VAL A C 1
ATOM 879 O O . VAL A 1 108 ? 13.572 -16.777 0.753 1.00 97.88 108 VAL A O 1
ATOM 882 N N . LYS A 1 109 ? 12.048 -18.409 0.504 1.00 97.62 109 LYS A N 1
ATOM 883 C CA . LYS A 1 109 ? 12.943 -19.568 0.542 1.00 97.62 109 LYS A CA 1
ATOM 884 C C . LYS A 1 109 ? 13.333 -20.004 -0.865 1.00 97.62 109 LYS A C 1
ATOM 886 O O . LYS A 1 109 ? 14.513 -20.254 -1.104 1.00 97.62 109 LYS A O 1
ATOM 891 N N . GLN A 1 110 ? 12.360 -20.075 -1.767 1.00 97.19 110 GLN A N 1
ATOM 892 C CA . GLN A 1 110 ? 12.540 -20.462 -3.162 1.00 97.19 110 GLN A CA 1
ATOM 893 C C . GLN A 1 110 ? 11.517 -19.726 -4.031 1.00 97.19 110 GLN A C 1
ATOM 895 O O . GLN A 1 110 ? 10.420 -19.428 -3.572 1.00 97.19 110 GLN A O 1
ATOM 900 N N . VAL A 1 111 ? 11.898 -19.420 -5.268 1.00 98.38 111 VAL A N 1
ATOM 901 C CA . VAL A 1 111 ? 11.041 -18.782 -6.271 1.00 98.38 111 VAL A CA 1
ATOM 902 C C . VAL A 1 111 ? 11.410 -19.313 -7.651 1.00 98.38 111 VAL A C 1
ATOM 904 O O . VAL A 1 111 ? 12.597 -19.515 -7.924 1.00 98.38 111 VAL A O 1
ATOM 907 N N . GLU A 1 112 ? 10.412 -19.553 -8.496 1.00 98.31 112 GLU A N 1
ATOM 908 C CA . GLU A 1 112 ? 10.604 -20.033 -9.866 1.00 98.31 112 GLU A CA 1
ATOM 909 C C . GLU A 1 112 ? 11.268 -18.969 -10.754 1.00 98.31 112 GLU A C 1
ATOM 911 O O . GLU A 1 112 ? 12.341 -19.206 -11.314 1.00 98.31 112 GLU A O 1
ATOM 916 N N . ASN A 1 113 ? 10.680 -17.771 -10.823 1.00 98.25 113 ASN A N 1
ATOM 917 C CA . ASN A 1 113 ? 11.153 -16.674 -11.664 1.00 98.25 113 ASN A CA 1
ATOM 918 C C . ASN A 1 113 ? 11.583 -15.489 -10.800 1.00 98.25 113 ASN A C 1
ATOM 920 O O . ASN A 1 113 ? 10.743 -14.773 -10.275 1.00 98.25 113 ASN A O 1
ATOM 924 N N . ASN A 1 114 ? 12.885 -15.231 -10.657 1.00 97.69 114 ASN A N 1
ATOM 925 C CA . ASN A 1 114 ? 13.367 -13.995 -10.035 1.00 97.69 114 ASN A CA 1
ATOM 926 C C . ASN A 1 114 ? 14.715 -13.566 -10.639 1.00 97.69 114 ASN A C 1
ATOM 928 O O . ASN A 1 114 ? 15.684 -14.328 -10.562 1.00 97.69 114 ASN A O 1
ATOM 932 N N . PRO A 1 115 ? 14.834 -12.329 -11.144 1.00 98.06 115 PRO A N 1
ATOM 933 C CA . PRO A 1 115 ? 13.806 -11.286 -11.160 1.00 98.06 115 PRO A CA 1
ATOM 934 C C . PRO A 1 115 ? 12.742 -11.479 -12.252 1.00 98.06 115 PRO A C 1
ATOM 936 O O . PRO A 1 115 ? 12.917 -12.299 -13.153 1.00 98.06 115 PRO A O 1
ATOM 939 N N . VAL A 1 116 ? 11.670 -10.685 -12.191 1.00 98.56 116 VAL A N 1
ATOM 940 C CA . VAL A 1 116 ? 10.652 -10.581 -13.256 1.00 98.56 116 VAL A CA 1
ATOM 941 C C . VAL A 1 116 ? 10.670 -9.186 -13.885 1.00 98.56 116 VAL A C 1
ATOM 943 O O . VAL A 1 116 ? 10.924 -8.190 -13.203 1.00 98.56 116 VAL A O 1
ATOM 946 N N . ARG A 1 117 ? 10.432 -9.100 -15.200 1.00 98.56 117 ARG A N 1
ATOM 947 C CA . ARG A 1 117 ? 10.415 -7.823 -15.935 1.00 98.56 117 ARG A CA 1
ATOM 948 C C . ARG A 1 117 ? 9.146 -7.032 -15.656 1.00 98.56 117 ARG A C 1
ATOM 950 O O . ARG A 1 117 ? 8.061 -7.600 -15.546 1.00 98.56 117 ARG A O 1
ATOM 957 N N . GLY A 1 118 ? 9.299 -5.716 -15.602 1.00 98.62 118 GLY A N 1
ATOM 958 C CA . GLY A 1 118 ? 8.192 -4.801 -15.400 1.00 98.62 118 GLY A CA 1
ATOM 959 C C . GLY A 1 118 ? 8.564 -3.356 -15.677 1.00 98.62 118 GLY A C 1
ATOM 960 O O . GLY A 1 118 ? 9.699 -3.009 -16.015 1.00 98.62 118 GLY A O 1
ATOM 961 N N . TYR A 1 119 ? 7.587 -2.487 -15.485 1.00 98.88 119 TYR A N 1
ATOM 962 C CA . TYR A 1 119 ? 7.796 -1.050 -15.491 1.00 98.88 119 TYR A CA 1
ATOM 963 C C . TYR A 1 119 ? 6.837 -0.381 -14.516 1.00 98.88 119 TYR A C 1
ATOM 965 O O . TYR A 1 119 ? 5.829 -0.950 -14.086 1.00 98.88 119 TYR A O 1
ATOM 973 N N . ILE A 1 120 ? 7.173 0.848 -14.154 1.00 98.81 120 ILE A N 1
ATOM 974 C CA . ILE A 1 120 ? 6.366 1.673 -13.267 1.00 98.81 120 ILE A CA 1
ATOM 975 C C . ILE A 1 120 ? 5.996 2.979 -13.950 1.00 98.81 120 ILE A C 1
ATOM 977 O O . ILE A 1 120 ? 6.768 3.509 -14.750 1.00 98.81 120 ILE A O 1
ATOM 981 N N . LEU A 1 121 ? 4.836 3.519 -13.590 1.00 98.62 121 LEU A N 1
ATOM 982 C CA . LEU A 1 121 ? 4.484 4.908 -13.855 1.00 98.62 121 LEU A CA 1
ATOM 983 C C . LEU A 1 121 ? 4.468 5.650 -12.528 1.00 98.62 121 LEU A C 1
ATOM 985 O O . LEU A 1 121 ? 3.689 5.316 -11.637 1.00 98.62 121 LEU A O 1
ATOM 989 N N . THR A 1 122 ? 5.309 6.670 -12.402 1.00 98.00 122 THR A N 1
ATOM 990 C CA . THR A 1 122 ? 5.498 7.406 -11.146 1.00 98.00 122 THR A CA 1
ATOM 991 C C . THR A 1 122 ? 5.513 8.912 -11.369 1.00 98.00 122 THR A C 1
ATOM 993 O O . THR A 1 122 ? 5.919 9.393 -12.428 1.00 98.00 122 THR A O 1
ATOM 996 N N . ASN A 1 123 ? 5.081 9.677 -10.370 1.00 94.00 123 ASN A N 1
ATOM 997 C CA . ASN A 1 123 ? 5.188 11.134 -10.361 1.00 94.00 123 ASN A CA 1
ATOM 998 C C . ASN A 1 123 ? 6.106 11.669 -9.240 1.00 94.00 123 ASN A C 1
ATOM 1000 O O . ASN A 1 123 ? 6.271 12.892 -9.135 1.00 94.00 123 ASN A O 1
ATOM 1004 N N . GLY A 1 124 ? 6.726 10.792 -8.437 1.00 94.06 124 GLY A N 1
ATOM 1005 C CA . GLY A 1 124 ? 7.559 11.215 -7.314 1.00 94.06 124 GLY A CA 1
ATOM 1006 C C . GLY A 1 124 ? 7.943 10.121 -6.316 1.00 94.06 124 GLY A C 1
ATOM 1007 O O . GLY A 1 124 ? 7.770 8.922 -6.540 1.00 94.06 124 GLY A O 1
ATOM 1008 N N . LEU A 1 125 ? 8.505 10.587 -5.201 1.00 94.38 125 LEU A N 1
ATOM 1009 C CA . LEU A 1 125 ? 8.924 9.782 -4.058 1.00 94.38 125 LEU A CA 1
ATOM 1010 C C . LEU A 1 125 ? 8.048 10.100 -2.843 1.00 94.38 125 LEU A C 1
ATOM 1012 O O . LEU A 1 125 ? 7.541 11.218 -2.728 1.00 94.38 125 LEU A O 1
ATOM 1016 N N . ASP A 1 126 ? 7.917 9.148 -1.922 1.00 91.56 126 ASP A N 1
ATOM 1017 C CA . ASP A 1 126 ? 7.287 9.395 -0.624 1.00 91.56 126 ASP A CA 1
ATOM 1018 C C . ASP A 1 126 ? 8.268 9.952 0.427 1.00 91.56 126 ASP A C 1
ATOM 1020 O O . ASP A 1 126 ? 9.474 10.090 0.194 1.00 91.56 126 ASP A O 1
ATOM 1024 N N . GLY A 1 127 ? 7.743 10.237 1.624 1.00 88.06 127 GLY A N 1
ATOM 1025 C CA . GLY A 1 127 ? 8.500 10.713 2.790 1.00 88.06 127 GLY A CA 1
ATOM 1026 C C . GLY A 1 127 ? 9.558 9.741 3.337 1.00 88.06 127 GLY A C 1
ATOM 1027 O O . GLY A 1 127 ? 10.286 10.092 4.264 1.00 88.06 127 GLY A O 1
ATOM 1028 N N . HIS A 1 128 ? 9.710 8.554 2.747 1.00 89.56 128 HIS A N 1
ATOM 1029 C CA . HIS A 1 128 ? 10.761 7.585 3.066 1.00 89.56 128 HIS A CA 1
ATOM 1030 C C . HIS A 1 128 ? 11.700 7.321 1.879 1.00 89.56 128 HIS A C 1
ATOM 1032 O O . HIS A 1 128 ? 12.549 6.430 1.943 1.00 89.56 128 HIS A O 1
ATOM 1038 N N . GLY A 1 129 ? 11.566 8.086 0.790 1.00 93.69 129 GLY A N 1
ATOM 1039 C CA . GLY A 1 129 ? 12.372 7.917 -0.4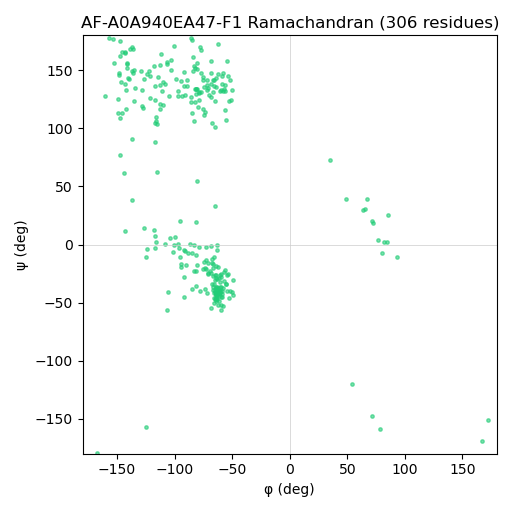15 1.00 93.69 129 GLY A CA 1
ATOM 1040 C C . GLY A 1 129 ? 12.010 6.669 -1.222 1.00 93.69 129 GLY A C 1
ATOM 1041 O O . GLY A 1 129 ? 12.835 6.222 -2.021 1.00 93.69 129 GLY A O 1
ATOM 1042 N N . ARG A 1 130 ? 10.818 6.089 -1.016 1.00 96.31 130 ARG A N 1
ATOM 1043 C CA . ARG A 1 130 ? 10.261 5.025 -1.871 1.00 96.31 130 ARG A CA 1
ATOM 1044 C C . ARG A 1 130 ? 9.641 5.646 -3.114 1.00 96.31 130 ARG A C 1
ATOM 1046 O O . ARG A 1 130 ? 9.147 6.769 -3.053 1.00 96.31 130 ARG A O 1
ATOM 1053 N N . ILE A 1 131 ? 9.628 4.920 -4.228 1.00 97.62 131 ILE A N 1
ATOM 1054 C CA . ILE A 1 131 ? 8.925 5.392 -5.428 1.00 97.62 131 ILE A CA 1
ATOM 1055 C C . ILE A 1 131 ? 7.432 5.123 -5.253 1.00 97.62 131 ILE A C 1
ATOM 1057 O O . ILE A 1 131 ? 7.058 3.970 -5.042 1.00 97.62 131 ILE A O 1
ATOM 1061 N N . VAL A 1 132 ? 6.591 6.153 -5.375 1.00 97.19 132 VAL A N 1
ATOM 1062 C CA . VAL A 1 132 ? 5.132 5.970 -5.427 1.00 97.19 132 VAL A CA 1
ATOM 1063 C C . VAL A 1 132 ? 4.736 5.681 -6.872 1.00 97.19 132 VAL A C 1
ATOM 1065 O O . VAL A 1 132 ? 5.110 6.441 -7.771 1.00 97.19 132 VAL A O 1
ATOM 1068 N N . ALA A 1 133 ? 4.084 4.546 -7.127 1.00 98.25 133 ALA A N 1
ATOM 1069 C CA . ALA A 1 133 ? 3.957 4.034 -8.489 1.00 98.25 133 ALA A CA 1
ATOM 1070 C C . ALA A 1 133 ? 2.674 3.247 -8.779 1.00 98.25 133 ALA A C 1
ATOM 1072 O O . ALA A 1 133 ? 2.202 2.452 -7.964 1.00 98.25 133 ALA A O 1
ATOM 1073 N N . PHE A 1 134 ? 2.203 3.387 -10.019 1.00 98.81 134 PHE A N 1
ATOM 1074 C CA . PHE A 1 134 ? 1.414 2.357 -10.690 1.00 98.81 134 PHE A CA 1
ATOM 1075 C C . PHE A 1 134 ? 2.346 1.307 -11.292 1.00 98.81 134 PHE A C 1
ATOM 1077 O O . PHE A 1 134 ? 3.327 1.669 -11.950 1.00 98.81 134 PHE A O 1
ATOM 1084 N N . VAL A 1 135 ? 2.041 0.028 -11.087 1.00 98.81 135 VAL A N 1
ATOM 1085 C CA . VAL A 1 135 ? 2.948 -1.088 -11.398 1.00 98.81 135 VAL A CA 1
ATOM 1086 C C . VAL A 1 135 ? 2.412 -1.948 -12.535 1.00 98.81 135 VAL A C 1
ATOM 1088 O O . VAL A 1 135 ? 1.223 -2.259 -12.573 1.00 98.81 135 VAL A O 1
ATOM 1091 N N . TYR A 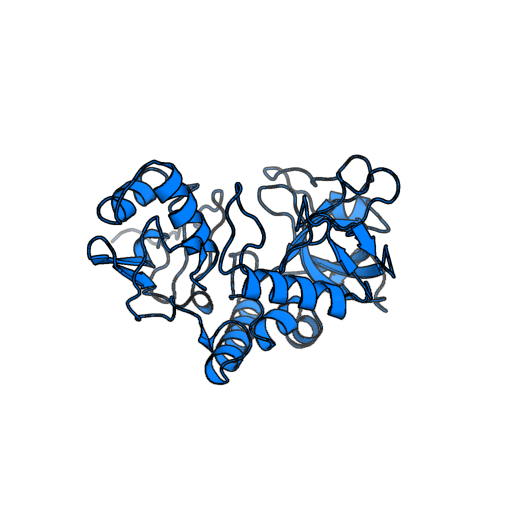1 136 ? 3.299 -2.341 -13.453 1.00 98.81 136 TYR A N 1
ATOM 1092 C CA . TYR A 1 136 ? 2.972 -3.119 -14.647 1.00 98.81 136 TYR A CA 1
ATOM 1093 C C . TYR A 1 136 ? 3.976 -4.261 -14.835 1.00 98.81 136 TYR A C 1
ATOM 1095 O O . TYR A 1 136 ? 5.187 -4.059 -14.718 1.00 98.81 136 TYR A O 1
ATOM 1103 N N . ALA A 1 137 ? 3.469 -5.454 -15.138 1.00 97.88 137 ALA A N 1
ATOM 1104 C CA . ALA A 1 137 ? 4.281 -6.615 -15.480 1.00 97.88 137 ALA A CA 1
ATOM 1105 C C . ALA A 1 137 ? 4.658 -6.599 -16.971 1.00 97.88 137 ALA A C 1
ATOM 1107 O O . ALA A 1 137 ? 3.897 -6.118 -17.815 1.00 97.88 137 ALA A O 1
ATOM 1108 N N . GLY A 1 138 ? 5.821 -7.159 -17.301 1.00 96.62 138 GLY A N 1
ATOM 1109 C CA . GLY A 1 138 ? 6.320 -7.247 -18.673 1.00 96.62 138 GLY A CA 1
ATOM 1110 C C . GLY A 1 138 ? 6.923 -5.943 -19.204 1.00 96.62 138 GLY A C 1
ATOM 1111 O O . GLY A 1 138 ? 7.359 -5.078 -18.447 1.00 96.62 138 GLY A O 1
ATOM 1112 N N . ASP A 1 139 ? 6.988 -5.824 -20.529 1.00 94.19 139 ASP A N 1
ATOM 1113 C CA . ASP A 1 139 ? 7.626 -4.692 -21.201 1.00 94.19 139 ASP A CA 1
ATOM 1114 C C . ASP A 1 139 ? 6.613 -3.635 -21.656 1.00 94.19 139 ASP A C 1
ATOM 1116 O O . ASP A 1 139 ? 5.535 -3.942 -22.166 1.00 94.19 139 ASP A O 1
ATOM 1120 N N . ALA A 1 140 ? 7.012 -2.369 -21.544 1.00 95.44 140 A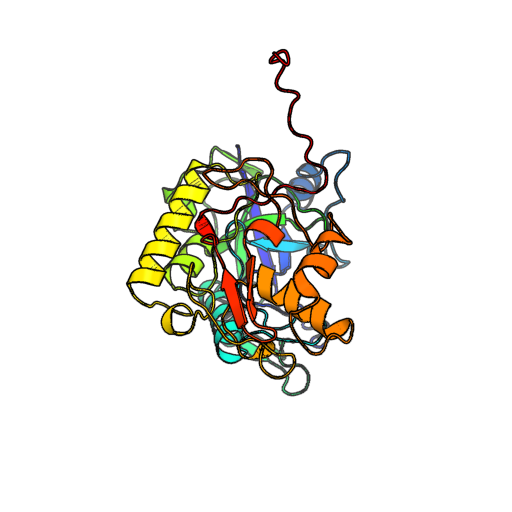LA A N 1
ATOM 1121 C CA . ALA A 1 140 ? 6.305 -1.246 -22.146 1.00 95.44 140 ALA A CA 1
ATOM 1122 C C . ALA A 1 140 ? 6.807 -0.966 -23.577 1.00 95.44 140 ALA A C 1
ATOM 1124 O O . ALA A 1 140 ? 8.032 -0.933 -23.782 1.00 95.44 140 ALA A O 1
ATOM 1125 N N . PRO A 1 141 ? 5.913 -0.710 -24.557 1.00 95.00 141 PRO A N 1
ATOM 1126 C CA . PRO A 1 141 ? 6.308 -0.255 -25.893 1.00 95.00 141 PRO A CA 1
ATOM 1127 C C . PRO A 1 141 ? 6.921 1.155 -25.897 1.00 95.00 141 PRO A C 1
ATOM 1129 O O . PRO A 1 141 ? 7.738 1.465 -26.765 1.00 95.00 141 PRO A O 1
ATOM 1132 N N . GLU A 1 142 ? 6.549 1.995 -24.936 1.00 97.38 142 GLU A N 1
ATOM 1133 C CA . GLU A 1 142 ? 7.068 3.350 -24.738 1.00 97.38 142 GLU A CA 1
ATOM 1134 C C . GLU A 1 142 ? 8.580 3.352 -24.432 1.00 97.38 142 GLU A C 1
ATOM 1136 O O . GLU A 1 142 ? 9.079 2.424 -23.785 1.00 97.38 142 GLU A O 1
ATOM 1141 N N . PRO A 1 143 ? 9.354 4.369 -24.852 1.00 98.00 143 PRO A N 1
ATOM 1142 C CA . PRO A 1 143 ? 10.729 4.553 -24.400 1.00 98.00 143 PRO A CA 1
ATOM 1143 C C . PRO A 1 143 ? 10.839 4.694 -22.877 1.00 98.00 143 PRO A C 1
ATOM 1145 O O . PRO A 1 143 ? 9.965 5.250 -22.215 1.00 98.00 143 PRO A O 1
ATOM 1148 N N . ASP A 1 144 ? 11.950 4.212 -22.319 1.00 98.44 144 ASP A N 1
ATOM 1149 C CA . ASP A 1 144 ? 12.245 4.419 -20.902 1.00 98.44 144 ASP A CA 1
ATOM 1150 C C . ASP A 1 144 ? 12.440 5.917 -20.609 1.00 98.44 144 ASP A C 1
ATOM 1152 O O . ASP A 1 144 ? 13.071 6.634 -21.391 1.00 98.44 144 ASP A O 1
ATOM 1156 N N . GLY A 1 145 ? 11.853 6.403 -19.516 1.00 98.19 145 GLY A N 1
ATOM 1157 C CA . GLY A 1 145 ? 11.833 7.821 -19.162 1.00 98.19 145 GLY A CA 1
ATOM 1158 C C . GLY A 1 145 ? 10.760 8.662 -19.862 1.00 98.19 145 GLY A C 1
ATOM 1159 O O . GLY A 1 145 ? 10.720 9.872 -19.625 1.00 98.19 145 GLY A O 1
ATOM 1160 N N . GLU A 1 146 ? 9.887 8.076 -20.695 1.00 98.12 146 GLU A N 1
ATOM 1161 C CA . GLU A 1 146 ? 8.788 8.823 -21.320 1.00 98.12 146 GLU A CA 1
ATOM 1162 C C . GLU A 1 146 ? 7.867 9.448 -20.257 1.00 98.12 146 GLU A C 1
ATOM 1164 O O . GLU A 1 146 ? 7.543 8.832 -19.242 1.00 98.12 146 GLU A O 1
ATOM 1169 N N . VAL A 1 147 ? 7.450 10.696 -20.491 1.00 97.69 147 VAL A N 1
ATOM 1170 C CA . VAL A 1 147 ? 6.591 11.460 -19.582 1.00 97.69 147 VAL A CA 1
ATOM 1171 C C . VAL A 1 147 ? 5.275 11.784 -20.270 1.00 97.69 147 VAL A C 1
ATOM 1173 O O . VAL A 1 147 ? 5.257 12.437 -21.313 1.00 97.69 147 VAL A O 1
ATOM 1176 N N . PHE A 1 148 ? 4.163 11.399 -19.652 1.00 95.88 148 PHE A N 1
ATOM 1177 C CA . PHE A 1 148 ? 2.833 11.635 -20.205 1.00 95.88 148 PHE A CA 1
ATOM 1178 C C . PHE A 1 148 ? 1.789 11.905 -19.121 1.00 95.88 148 PHE A C 1
ATOM 1180 O O . PHE A 1 148 ? 2.002 11.698 -17.925 1.00 95.88 148 PHE A O 1
ATOM 1187 N N . LYS A 1 149 ? 0.625 12.414 -19.538 1.00 95.88 149 LYS A N 1
ATOM 1188 C CA . LYS A 1 149 ? -0.541 12.509 -18.658 1.00 95.88 149 LYS A CA 1
ATOM 1189 C C . LYS A 1 149 ? -1.141 11.114 -18.515 1.00 95.88 149 LYS A C 1
ATOM 1191 O O . LYS A 1 149 ? -1.619 10.555 -19.496 1.00 95.88 149 LYS A O 1
ATOM 1196 N N . LEU A 1 150 ? -1.140 10.586 -17.296 1.00 96.31 150 LEU A N 1
ATOM 1197 C CA . LEU A 1 150 ? -1.767 9.305 -17.006 1.00 96.31 150 LEU A CA 1
ATOM 1198 C C . LEU A 1 150 ? -3.296 9.429 -17.053 1.00 96.31 150 LEU A C 1
ATOM 1200 O O . LEU A 1 150 ? -3.862 10.367 -16.485 1.00 96.31 150 LEU A O 1
ATOM 1204 N N . MET A 1 151 ? -3.935 8.489 -17.747 1.00 96.62 151 MET A N 1
ATOM 1205 C CA . MET A 1 151 ? -5.382 8.421 -17.958 1.00 96.62 151 MET A CA 1
ATOM 1206 C C . MET A 1 151 ? -5.954 7.135 -17.332 1.00 96.62 151 MET A C 1
ATOM 1208 O O . MET A 1 151 ? -5.203 6.160 -17.213 1.00 96.62 151 MET A O 1
ATOM 1212 N N . PRO A 1 152 ? -7.244 7.114 -16.940 1.00 97.88 152 PRO A N 1
ATOM 1213 C CA . PRO A 1 152 ? -7.880 5.957 -16.299 1.00 97.88 152 PRO A CA 1
ATOM 1214 C C . PRO A 1 152 ? -7.678 4.630 -17.041 1.00 97.88 152 PRO A C 1
ATOM 1216 O O . PRO A 1 152 ? -7.316 3.636 -16.425 1.00 97.88 152 PRO A O 1
ATOM 1219 N N . GLU A 1 153 ? -7.759 4.633 -18.371 1.00 96.75 153 GLU A N 1
ATOM 1220 C CA . GLU A 1 153 ? -7.652 3.420 -19.196 1.00 96.75 153 GLU A CA 1
ATOM 1221 C C . GLU A 1 153 ? -6.268 2.759 -19.106 1.00 96.75 153 GLU A C 1
ATOM 1223 O O . GLU A 1 153 ? -6.112 1.557 -19.333 1.00 96.75 153 GLU A O 1
ATOM 1228 N N . ARG A 1 154 ? -5.232 3.553 -18.805 1.00 97.25 154 ARG A N 1
ATOM 1229 C CA . ARG A 1 154 ? -3.884 3.040 -18.542 1.00 97.25 154 ARG A CA 1
ATOM 1230 C C . ARG A 1 154 ? -3.765 2.541 -17.104 1.00 97.25 154 ARG A C 1
ATOM 1232 O O . ARG A 1 154 ? -3.105 1.532 -16.893 1.00 97.25 154 ARG A O 1
ATOM 1239 N N . VAL A 1 155 ? -4.426 3.197 -16.148 1.00 98.25 155 VAL A N 1
ATOM 1240 C CA . VAL A 1 155 ? -4.492 2.749 -14.746 1.00 98.25 155 VAL A CA 1
ATOM 1241 C C . VAL A 1 155 ? -5.176 1.387 -14.627 1.00 98.25 155 VAL A C 1
ATOM 1243 O O . VAL A 1 155 ? -4.679 0.552 -13.877 1.00 98.25 155 VAL A O 1
ATOM 1246 N N . ASP A 1 156 ? -6.209 1.111 -15.423 1.00 98.44 156 ASP A N 1
ATOM 1247 C CA . ASP A 1 156 ? -6.896 -0.195 -15.465 1.00 98.44 156 ASP A CA 1
ATOM 1248 C C . ASP A 1 156 ? -5.966 -1.375 -15.781 1.00 98.44 156 ASP A C 1
ATOM 1250 O O . ASP A 1 156 ? -6.241 -2.516 -15.424 1.00 98.44 156 ASP A O 1
ATOM 1254 N N . GLN A 1 157 ? -4.838 -1.110 -16.444 1.00 97.88 157 GLN A N 1
ATOM 1255 C CA . GLN A 1 157 ? -3.846 -2.128 -16.803 1.00 97.88 157 GLN A CA 1
ATOM 1256 C C . GLN A 1 157 ? -2.799 -2.352 -15.701 1.00 97.88 157 GLN A C 1
ATOM 1258 O O . GLN A 1 157 ? -1.956 -3.240 -15.831 1.00 97.88 157 GLN A O 1
ATOM 1263 N N . SER A 1 158 ? -2.807 -1.532 -14.648 1.00 98.75 158 SER A N 1
ATOM 1264 C CA . SER A 1 158 ? -1.874 -1.651 -13.529 1.00 98.75 158 SER A CA 1
ATOM 1265 C C . SER A 1 158 ? -2.311 -2.732 -12.544 1.00 98.75 158 SER A C 1
ATOM 1267 O O . SER A 1 158 ? -3.501 -3.023 -12.398 1.00 98.75 158 SER A O 1
ATOM 1269 N N . PHE A 1 159 ? -1.353 -3.270 -11.788 1.00 98.88 159 PHE A N 1
ATOM 1270 C CA . PHE A 1 159 ? -1.673 -4.086 -10.618 1.00 98.88 159 PHE A CA 1
ATOM 1271 C C . PHE A 1 159 ? -2.567 -3.336 -9.635 1.00 98.88 159 PHE A C 1
ATOM 1273 O O . PHE A 1 159 ? -3.425 -3.938 -9.005 1.00 98.88 159 PHE A O 1
ATOM 1280 N N . ASN A 1 160 ? -2.393 -2.019 -9.519 1.00 98.75 160 ASN A N 1
ATOM 1281 C CA . ASN A 1 160 ? -3.086 -1.227 -8.520 1.00 98.75 160 ASN A CA 1
ATOM 1282 C C . ASN A 1 160 ? -4.607 -1.278 -8.708 1.00 98.75 160 ASN A C 1
ATOM 1284 O O . ASN A 1 160 ? -5.339 -1.571 -7.765 1.00 98.75 160 ASN A O 1
ATOM 1288 N N . ALA A 1 161 ? -5.074 -1.055 -9.940 1.00 98.81 161 ALA A N 1
ATOM 1289 C CA . ALA A 1 161 ? -6.490 -1.178 -10.278 1.00 98.81 161 ALA A CA 1
ATOM 1290 C C . ALA A 1 161 ? -6.982 -2.623 -10.114 1.00 98.81 161 ALA A C 1
ATOM 1292 O O . ALA A 1 161 ? -8.032 -2.849 -9.519 1.00 98.81 161 ALA A O 1
ATOM 1293 N N . ARG A 1 162 ? -6.187 -3.601 -10.566 1.00 98.75 162 ARG A N 1
ATOM 1294 C CA . ARG A 1 162 ? -6.514 -5.030 -10.456 1.00 98.75 162 ARG A CA 1
ATOM 1295 C C . ARG A 1 162 ? -6.657 -5.498 -9.002 1.00 98.75 162 ARG A C 1
ATOM 1297 O O . ARG A 1 162 ? -7.539 -6.296 -8.705 1.00 98.75 162 ARG A O 1
ATOM 1304 N N . SER A 1 163 ? -5.800 -5.016 -8.104 1.00 98.88 163 SER A N 1
ATOM 1305 C CA . SER A 1 163 ? -5.848 -5.335 -6.675 1.00 98.88 163 SER A CA 1
ATOM 1306 C C . SER A 1 163 ? -7.134 -4.804 -6.040 1.00 98.88 163 SER A C 1
ATOM 1308 O O . SER A 1 163 ? -7.843 -5.553 -5.367 1.00 98.88 163 SER A O 1
ATOM 1310 N N . LEU A 1 164 ? -7.494 -3.546 -6.324 1.00 98.88 164 LEU A N 1
ATOM 1311 C CA . LEU A 1 164 ? -8.752 -2.961 -5.848 1.00 98.88 164 LEU A CA 1
ATOM 1312 C C . LEU A 1 164 ? -9.974 -3.693 -6.419 1.00 98.88 164 LEU A C 1
ATOM 1314 O O . LEU A 1 164 ? -10.894 -4.007 -5.670 1.00 98.88 164 LEU A O 1
ATOM 1318 N N . GLU A 1 165 ? -9.967 -4.017 -7.716 1.00 98.81 165 GLU A N 1
ATOM 1319 C CA . GLU A 1 165 ? -11.054 -4.746 -8.388 1.00 98.81 165 GLU A CA 1
ATOM 1320 C C . GLU A 1 165 ? -11.277 -6.136 -7.771 1.00 98.81 165 GLU A C 1
ATOM 1322 O O . GLU A 1 165 ? -12.413 -6.563 -7.543 1.00 98.81 165 GLU A O 1
ATOM 1327 N N . ALA A 1 166 ? -10.188 -6.837 -7.455 1.00 98.75 166 ALA A N 1
ATOM 1328 C CA . ALA A 1 166 ? -10.225 -8.154 -6.831 1.00 98.75 166 ALA A CA 1
ATOM 1329 C C . ALA A 1 166 ? -10.497 -8.113 -5.314 1.00 98.75 166 ALA A C 1
ATOM 1331 O O . ALA A 1 166 ? -10.590 -9.174 -4.695 1.00 98.75 166 ALA A O 1
ATOM 1332 N N . GLY A 1 167 ? -10.618 -6.924 -4.710 1.00 98.62 167 GLY A N 1
ATOM 1333 C CA . GLY A 1 167 ? -10.769 -6.763 -3.263 1.00 98.62 167 GLY A CA 1
ATOM 1334 C C . GLY A 1 167 ? -9.538 -7.222 -2.476 1.00 98.62 167 GLY A C 1
ATOM 1335 O O . GLY A 1 167 ? -9.673 -7.722 -1.367 1.00 98.62 167 GLY A O 1
ATOM 1336 N N . GLN A 1 168 ? -8.340 -7.110 -3.049 1.00 98.81 168 GLN A N 1
ATOM 1337 C CA . GLN A 1 168 ? -7.078 -7.496 -2.401 1.00 98.81 168 GLN A CA 1
ATOM 1338 C C . GLN A 1 168 ? -6.432 -6.332 -1.637 1.00 98.81 168 GLN A C 1
ATOM 1340 O O . GLN A 1 168 ? -5.423 -6.505 -0.955 1.00 98.81 168 GLN A O 1
ATOM 1345 N N . SER A 1 169 ? -6.985 -5.124 -1.736 1.00 98.69 169 SER A N 1
ATOM 1346 C CA . SER A 1 169 ? -6.508 -3.941 -1.019 1.00 98.69 169 SER A CA 1
ATOM 1347 C C . SER A 1 169 ? -7.646 -2.953 -0.790 1.00 98.69 169 SER A C 1
ATOM 1349 O O . SER A 1 169 ? -8.618 -2.928 -1.548 1.00 98.69 169 SER A O 1
ATOM 1351 N N . TYR A 1 170 ? -7.497 -2.110 0.229 1.00 98.69 170 TYR A N 1
ATOM 1352 C CA . TYR A 1 170 ? -8.344 -0.937 0.426 1.00 98.69 170 TYR A CA 1
ATOM 1353 C C . TYR A 1 170 ? -7.849 0.219 -0.450 1.00 98.69 170 TYR A C 1
ATOM 1355 O O . TYR A 1 170 ? -6.648 0.306 -0.720 1.00 98.69 170 TYR A O 1
ATOM 1363 N N . PRO A 1 171 ? -8.730 1.147 -0.864 1.00 98.31 171 PRO A N 1
ATOM 1364 C CA . PRO A 1 171 ? -8.293 2.396 -1.470 1.00 98.31 171 PRO A CA 1
ATOM 1365 C C . PRO A 1 171 ? -7.544 3.263 -0.446 1.00 98.31 171 PRO A C 1
ATOM 1367 O O . PRO A 1 171 ? -7.911 3.335 0.731 1.00 98.31 171 PRO A O 1
ATOM 1370 N N . LEU A 1 172 ? -6.486 3.933 -0.904 1.00 97.56 172 LEU A N 1
ATOM 1371 C CA . LEU A 1 172 ? -5.706 4.875 -0.101 1.00 97.56 172 LEU A CA 1
ATOM 1372 C C . LEU A 1 172 ? -5.160 5.994 -0.981 1.00 97.56 172 LEU A C 1
ATOM 1374 O O . LEU A 1 172 ? -4.240 5.787 -1.778 1.00 97.56 172 LEU A O 1
ATOM 1378 N N . PHE A 1 173 ? -5.705 7.197 -0.823 1.00 97.19 173 PHE A N 1
ATOM 1379 C CA . PHE A 1 173 ? -5.391 8.314 -1.705 1.00 97.19 173 PHE A CA 1
ATOM 1380 C C . PHE A 1 173 ? -4.591 9.394 -0.989 1.00 97.19 173 PHE A C 1
ATOM 1382 O O . PHE A 1 173 ? -4.939 9.844 0.098 1.00 97.19 173 PHE A O 1
ATOM 1389 N N . TYR A 1 174 ? -3.515 9.831 -1.636 1.00 93.94 174 TYR A N 1
ATOM 1390 C CA . TYR A 1 174 ? -2.724 10.986 -1.229 1.00 93.94 174 TYR A CA 1
ATOM 1391 C C . TYR A 1 174 ? -2.988 12.149 -2.179 1.00 93.94 174 TYR A C 1
ATOM 1393 O O . TYR A 1 174 ? -3.345 11.941 -3.339 1.00 93.94 174 TYR A O 1
ATOM 1401 N N . LEU A 1 175 ? -2.740 13.376 -1.721 1.00 91.56 175 LEU A N 1
ATOM 1402 C CA . LEU A 1 175 ? -2.926 14.594 -2.523 1.00 91.56 175 LEU A CA 1
ATOM 1403 C C . LEU A 1 175 ? -2.193 14.570 -3.884 1.00 91.56 175 LEU A C 1
ATOM 1405 O O . LEU A 1 175 ? -2.585 15.250 -4.833 1.00 91.56 175 LEU A O 1
ATOM 1409 N N . THR A 1 176 ? -1.115 13.794 -3.994 1.00 88.94 176 THR A N 1
ATOM 1410 C CA . THR A 1 176 ? -0.325 13.625 -5.222 1.00 88.94 176 THR A CA 1
ATOM 1411 C C . THR A 1 176 ? -1.038 12.824 -6.311 1.00 88.94 176 THR A C 1
ATOM 1413 O O . THR A 1 176 ? -0.630 12.891 -7.474 1.00 88.94 176 THR A O 1
ATOM 1416 N N . LEU A 1 177 ? -2.103 12.095 -5.980 1.00 95.12 177 LEU A N 1
ATOM 1417 C CA . LEU A 1 17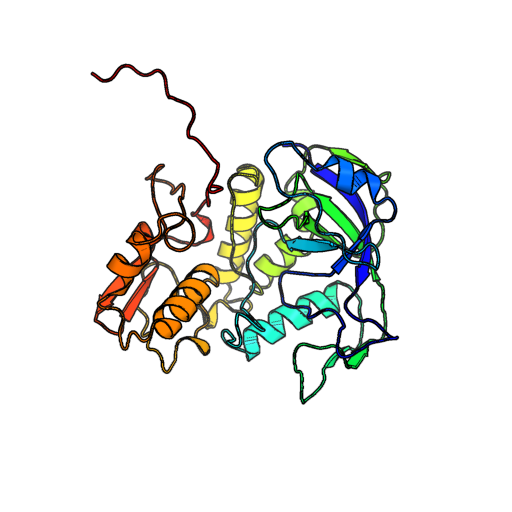7 ? -2.912 11.361 -6.942 1.00 95.12 177 LEU A CA 1
ATOM 1418 C C . LEU A 1 177 ? -3.920 12.319 -7.606 1.00 95.12 177 LEU A C 1
ATOM 1420 O O . LEU A 1 177 ? -4.714 12.956 -6.914 1.00 95.12 177 LEU A O 1
ATOM 1424 N N . PRO A 1 178 ? -3.933 12.462 -8.947 1.00 94.88 178 PRO A N 1
ATOM 1425 C CA . PRO A 1 178 ? -4.927 13.294 -9.617 1.00 94.88 178 PRO A CA 1
ATOM 1426 C C . PRO A 1 178 ? -6.360 12.862 -9.283 1.00 94.88 178 PRO A C 1
ATOM 1428 O O . PRO A 1 178 ? -6.672 11.679 -9.363 1.00 94.88 178 PRO A O 1
ATOM 1431 N N . ILE A 1 179 ? -7.244 13.835 -9.036 1.00 93.50 179 ILE A N 1
ATOM 1432 C CA . ILE A 1 179 ? -8.651 13.602 -8.652 1.00 93.50 179 ILE A CA 1
ATOM 1433 C C . ILE A 1 179 ? -9.376 12.657 -9.621 1.00 93.50 179 ILE A C 1
ATOM 1435 O O . ILE A 1 179 ? -10.121 11.783 -9.201 1.00 93.50 179 ILE A O 1
ATOM 1439 N N . SER A 1 180 ? -9.132 12.784 -10.929 1.00 95.31 180 SER A N 1
ATOM 1440 C CA . SER A 1 180 ? -9.747 11.891 -11.920 1.00 95.31 180 SER A CA 1
ATOM 1441 C C . SER A 1 180 ? -9.328 10.428 -11.755 1.00 95.31 180 SER A C 1
ATOM 1443 O O . SER A 1 180 ? -10.082 9.541 -12.128 1.00 95.31 180 SER A O 1
ATOM 1445 N N . LEU A 1 181 ? -8.119 10.171 -11.243 1.00 97.94 181 LEU A N 1
ATOM 1446 C CA . LEU A 1 181 ? -7.627 8.819 -10.986 1.00 97.94 181 LEU A CA 1
ATOM 1447 C C . LEU A 1 181 ? -8.104 8.307 -9.623 1.00 97.94 181 LEU A C 1
ATOM 1449 O O . LEU A 1 181 ? -8.483 7.145 -9.541 1.00 97.94 181 LEU A O 1
ATOM 1453 N N . SER A 1 182 ? -8.150 9.152 -8.583 1.00 97.12 182 SER A N 1
ATOM 1454 C CA . SER A 1 182 ? -8.698 8.745 -7.279 1.00 97.12 182 SER A CA 1
ATOM 1455 C C . SER A 1 182 ? -10.189 8.415 -7.365 1.00 97.12 182 SER A C 1
ATOM 1457 O O . SER A 1 182 ? -10.605 7.378 -6.867 1.00 97.12 182 SER A O 1
ATOM 1459 N N . GLN A 1 183 ? -10.983 9.220 -8.080 1.00 97.25 183 GLN A N 1
ATOM 1460 C CA . GLN A 1 183 ? -12.402 8.930 -8.331 1.00 97.25 183 GLN A CA 1
ATOM 1461 C C . GLN A 1 183 ? -12.597 7.620 -9.101 1.00 97.25 183 GLN A C 1
ATOM 1463 O O . GLN A 1 183 ? -13.500 6.848 -8.792 1.00 97.25 183 GLN A O 1
ATOM 1468 N N . HIS A 1 184 ? -11.739 7.360 -10.089 1.00 98.56 184 HIS A N 1
ATOM 1469 C CA . HIS A 1 184 ? -11.786 6.131 -10.877 1.00 98.56 184 HIS A CA 1
ATOM 1470 C C . HIS A 1 184 ? -11.465 4.893 -10.030 1.00 98.56 184 HIS A C 1
ATOM 1472 O O . HIS A 1 184 ? -12.252 3.952 -9.991 1.00 98.56 184 HIS A O 1
ATOM 1478 N N . LEU A 1 185 ? -10.358 4.923 -9.281 1.00 98.81 185 LEU A N 1
ATOM 1479 C CA . LEU A 1 185 ? -9.959 3.842 -8.372 1.00 98.81 185 LEU A CA 1
ATOM 1480 C C . LEU A 1 185 ? -10.971 3.642 -7.233 1.00 98.81 185 LEU A C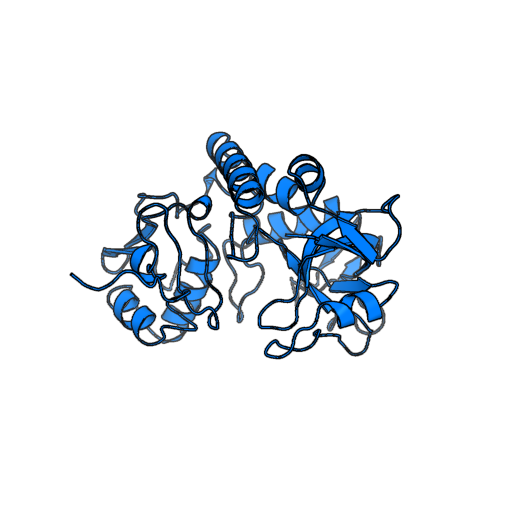 1
ATOM 1482 O O . LEU A 1 185 ? -11.256 2.507 -6.861 1.00 98.81 185 LEU A O 1
ATOM 1486 N N . GLY A 1 186 ? -11.552 4.728 -6.717 1.00 98.50 186 GLY A N 1
ATOM 1487 C CA . GLY A 1 186 ? -12.628 4.677 -5.729 1.00 98.50 186 GLY A CA 1
ATOM 1488 C C . GLY A 1 186 ? -13.871 3.968 -6.268 1.00 98.50 186 GLY A C 1
ATOM 1489 O O . GLY A 1 186 ? -14.420 3.111 -5.586 1.00 98.50 186 GLY A O 1
ATOM 1490 N N . GLY A 1 187 ? -14.255 4.236 -7.521 1.00 98.62 187 GLY A N 1
ATOM 1491 C CA . GLY A 1 187 ? -15.348 3.520 -8.186 1.00 98.62 187 GLY A CA 1
ATOM 1492 C C . GLY A 1 187 ? -15.071 2.024 -8.382 1.00 98.62 187 GLY A C 1
ATOM 1493 O O . GLY A 1 187 ? -15.978 1.207 -8.227 1.00 98.62 187 GLY A O 1
ATOM 1494 N N . ILE A 1 188 ? -13.820 1.647 -8.671 1.00 98.75 188 ILE A N 1
ATOM 1495 C CA . ILE A 1 188 ? -13.403 0.235 -8.731 1.00 98.75 188 ILE A CA 1
ATOM 1496 C C . ILE A 1 188 ? -13.558 -0.430 -7.354 1.00 98.75 188 ILE A C 1
ATOM 1498 O O . ILE A 1 188 ? -14.136 -1.513 -7.258 1.00 98.75 188 ILE A O 1
ATOM 1502 N N . ALA A 1 189 ? -13.084 0.227 -6.291 1.00 98.31 189 ALA A N 1
ATOM 1503 C CA . ALA A 1 189 ? -13.199 -0.274 -4.923 1.00 98.31 189 ALA A CA 1
ATOM 1504 C C . ALA A 1 189 ? -14.667 -0.424 -4.480 1.00 98.31 189 ALA A C 1
ATOM 1506 O O . ALA A 1 189 ? -15.032 -1.453 -3.910 1.00 98.31 189 ALA A O 1
ATOM 1507 N N . ASP A 1 190 ? -15.526 0.544 -4.812 1.00 97.88 190 ASP A N 1
ATOM 1508 C CA . ASP A 1 190 ? -16.971 0.475 -4.557 1.00 97.88 190 ASP A CA 1
ATOM 1509 C C . ASP A 1 190 ? -17.617 -0.736 -5.226 1.00 97.88 190 ASP A C 1
ATOM 1511 O O . ASP A 1 190 ? -18.399 -1.461 -4.604 1.00 97.88 190 ASP A O 1
ATOM 1515 N N . GLN A 1 191 ? -17.275 -0.980 -6.492 1.00 98.44 191 GLN A N 1
ATOM 1516 C CA . GLN A 1 191 ? -17.806 -2.116 -7.234 1.00 98.44 191 GLN A CA 1
ATOM 1517 C C . GLN A 1 191 ? -17.352 -3.445 -6.619 1.00 98.44 191 GLN A C 1
ATOM 1519 O O . GLN A 1 191 ? -18.176 -4.347 -6.463 1.00 98.44 191 GLN A O 1
ATOM 1524 N N . ALA A 1 192 ? -16.076 -3.552 -6.240 1.00 98.31 192 ALA A N 1
ATOM 1525 C CA . ALA A 1 192 ? -15.525 -4.734 -5.586 1.00 98.31 192 ALA A CA 1
ATOM 1526 C C . ALA A 1 192 ? -16.179 -4.997 -4.219 1.00 98.31 192 ALA A C 1
ATOM 1528 O O . ALA A 1 192 ? -16.490 -6.149 -3.898 1.00 98.31 192 ALA A O 1
ATOM 1529 N N . ARG A 1 193 ? -16.465 -3.942 -3.442 1.00 97.38 193 ARG A N 1
ATOM 1530 C CA . ARG A 1 193 ? -17.215 -4.058 -2.184 1.00 97.38 193 ARG A CA 1
ATOM 1531 C C . ARG A 1 193 ? -18.648 -4.519 -2.429 1.00 97.38 193 ARG A C 1
ATOM 1533 O O . ARG A 1 193 ? -19.108 -5.451 -1.774 1.00 97.38 193 ARG A O 1
ATOM 1540 N N . ALA A 1 194 ? -19.341 -3.921 -3.397 1.00 97.38 194 ALA A N 1
ATOM 1541 C CA . ALA A 1 194 ? -20.725 -4.265 -3.725 1.00 97.38 194 ALA A CA 1
ATOM 1542 C C . ALA A 1 194 ? -20.894 -5.721 -4.196 1.00 97.38 194 ALA A C 1
ATOM 1544 O O . ALA A 1 194 ? -21.958 -6.311 -3.993 1.00 97.38 194 ALA A O 1
ATOM 1545 N N . THR A 1 195 ? -19.867 -6.312 -4.814 1.00 97.69 195 THR A N 1
ATOM 1546 C CA . THR A 1 195 ? -19.877 -7.722 -5.236 1.00 97.69 195 THR A CA 1
ATOM 1547 C C . THR A 1 195 ? -19.315 -8.682 -4.191 1.00 97.69 195 THR A C 1
ATOM 1549 O O . THR A 1 195 ? -19.385 -9.890 -4.405 1.00 97.69 195 THR A O 1
ATOM 1552 N N . GLY A 1 196 ? -18.794 -8.177 -3.068 1.00 97.56 196 GLY A N 1
ATOM 1553 C CA . GLY A 1 196 ? -18.185 -8.997 -2.022 1.00 97.56 196 GLY A CA 1
ATOM 1554 C C . GLY A 1 196 ? -16.894 -9.680 -2.476 1.00 97.56 196 GLY A C 1
ATOM 1555 O O . GLY A 1 196 ? -16.678 -10.849 -2.165 1.00 97.56 196 GLY A O 1
ATOM 1556 N N . ASN A 1 197 ? -16.054 -8.986 -3.249 1.00 98.19 197 ASN A N 1
ATOM 1557 C CA . ASN A 1 197 ? -14.772 -9.531 -3.695 1.00 98.19 197 ASN A CA 1
ATOM 1558 C C . ASN A 1 197 ? -13.726 -9.497 -2.571 1.00 98.19 197 ASN A C 1
ATOM 1560 O O . ASN A 1 197 ? -13.684 -8.554 -1.780 1.00 98.19 197 ASN A O 1
ATOM 1564 N N . GLY A 1 198 ? -12.831 -10.486 -2.566 1.00 98.06 198 GLY A N 1
ATOM 1565 C CA . GLY A 1 198 ? -11.630 -10.492 -1.730 1.00 98.06 198 GLY A CA 1
ATOM 1566 C C . GLY A 1 198 ? -11.933 -10.286 -0.247 1.00 98.06 198 GLY A C 1
ATOM 1567 O O . GLY A 1 198 ? -12.657 -11.078 0.343 1.00 98.06 198 GLY A O 1
ATOM 1568 N N . LEU A 1 199 ? -11.373 -9.224 0.333 1.00 97.62 199 LEU A N 1
ATOM 1569 C CA . LEU A 1 199 ? -11.483 -8.881 1.751 1.00 97.62 199 LEU A CA 1
ATOM 1570 C C . LEU A 1 199 ? -12.853 -8.331 2.172 1.00 97.62 199 LEU A C 1
ATOM 1572 O O . LEU A 1 199 ? -13.167 -8.340 3.357 1.00 97.62 199 LEU A O 1
ATOM 1576 N N . TYR A 1 200 ? -13.667 -7.828 1.236 1.00 97.94 200 TYR A N 1
ATOM 1577 C CA . TYR A 1 200 ? -14.868 -7.054 1.576 1.00 97.94 200 TYR A CA 1
ATOM 1578 C C . TYR A 1 200 ? -15.969 -7.821 2.325 1.00 97.94 200 TYR A C 1
ATOM 1580 O O . TYR A 1 200 ? -16.653 -7.186 3.126 1.00 97.94 200 TYR A O 1
ATOM 1588 N N . PRO A 1 201 ? -16.168 -9.141 2.138 1.00 97.69 201 PRO A N 1
ATOM 1589 C CA . PRO A 1 201 ? -17.072 -9.917 2.989 1.00 97.69 201 PRO A CA 1
ATOM 1590 C C . PRO A 1 201 ? -16.690 -9.912 4.475 1.00 97.69 201 PRO A C 1
ATOM 1592 O O . PRO A 1 201 ? -17.569 -10.090 5.316 1.00 97.69 201 PRO A O 1
ATOM 1595 N N . ASP A 1 202 ? -15.407 -9.703 4.783 1.00 97.88 202 ASP A N 1
ATOM 1596 C CA . ASP A 1 202 ? -14.850 -9.727 6.137 1.00 97.88 202 ASP A CA 1
ATOM 1597 C C . ASP A 1 202 ? -14.469 -8.321 6.653 1.00 97.88 202 ASP A C 1
ATOM 1599 O O . ASP A 1 202 ? -13.987 -8.202 7.780 1.00 97.88 202 ASP A O 1
ATOM 1603 N N . ASP A 1 203 ? -14.684 -7.256 5.864 1.00 97.75 203 ASP A N 1
ATOM 1604 C CA . ASP A 1 203 ? -14.365 -5.867 6.233 1.00 97.75 203 ASP A CA 1
ATOM 1605 C C . ASP A 1 203 ? -15.219 -5.405 7.423 1.00 97.75 203 ASP A C 1
ATOM 1607 O O . ASP A 1 203 ? -16.384 -5.023 7.291 1.00 97.75 203 ASP A O 1
ATOM 1611 N N . ALA A 1 204 ? -14.613 -5.417 8.609 1.00 97.50 204 ALA A N 1
ATOM 1612 C CA . ALA A 1 204 ? -15.234 -4.948 9.839 1.00 97.50 204 ALA A CA 1
ATOM 1613 C C . ALA A 1 204 ? -15.346 -3.416 9.881 1.00 97.50 204 ALA A C 1
ATOM 1615 O O . ALA A 1 204 ? -16.171 -2.884 10.619 1.00 97.50 204 ALA A O 1
ATOM 1616 N N . SER A 1 205 ? -14.541 -2.706 9.086 1.00 96.31 205 SER A N 1
ATOM 1617 C CA . SER A 1 205 ? -14.476 -1.243 9.047 1.00 96.31 205 SER A CA 1
ATOM 1618 C C . SER A 1 205 ? -15.341 -0.616 7.956 1.00 96.31 205 SER A C 1
ATOM 1620 O O . SER A 1 205 ? -15.120 0.540 7.588 1.00 96.31 205 SER A O 1
ATOM 1622 N N . ALA A 1 206 ? -16.343 -1.347 7.459 1.00 94.44 206 ALA A N 1
ATOM 1623 C CA . ALA A 1 206 ? -17.329 -0.792 6.546 1.00 94.44 206 ALA A CA 1
ATOM 1624 C C . ALA A 1 206 ? -17.909 0.525 7.121 1.00 94.44 206 ALA A C 1
ATOM 1626 O O . ALA A 1 206 ? -18.269 0.578 8.303 1.00 94.44 206 ALA A O 1
ATOM 1627 N N . PRO A 1 207 ? -18.006 1.608 6.329 1.00 91.56 207 PRO A N 1
ATOM 1628 C CA . PRO A 1 207 ? -18.352 2.923 6.867 1.00 91.56 207 PRO A CA 1
ATOM 1629 C C . PRO A 1 207 ? -19.697 2.936 7.599 1.00 91.56 207 PRO A C 1
ATOM 1631 O O . PRO A 1 207 ? -20.709 2.444 7.099 1.00 91.56 207 PRO A O 1
ATOM 1634 N N . GLY A 1 208 ? -19.707 3.519 8.796 1.00 94.06 208 GLY A N 1
ATOM 1635 C CA . GLY A 1 208 ? -20.873 3.618 9.672 1.00 94.06 208 GLY A CA 1
ATOM 1636 C C . GLY A 1 208 ? -21.192 2.354 10.477 1.00 94.06 208 GLY A C 1
ATOM 1637 O O . GLY A 1 208 ? -22.052 2.425 11.360 1.00 94.06 208 GLY A O 1
ATOM 1638 N N . GLN A 1 209 ? -20.512 1.231 10.230 1.00 96.25 209 GLN A N 1
ATOM 1639 C CA . GLN A 1 209 ? -20.701 -0.016 10.968 1.00 96.25 209 GLN A CA 1
ATOM 1640 C C . GLN A 1 209 ? -19.839 -0.043 12.236 1.00 96.25 209 GLN A C 1
ATOM 1642 O O . GLN A 1 209 ? -18.627 0.146 12.181 1.00 96.25 209 GLN A O 1
ATOM 1647 N N . ASP A 1 210 ? -20.474 -0.298 13.383 1.00 98.12 210 ASP A N 1
ATOM 1648 C CA . ASP A 1 210 ? -19.756 -0.580 14.627 1.00 98.12 210 ASP A CA 1
ATOM 1649 C C . ASP A 1 210 ? -19.106 -1.966 14.565 1.00 98.12 210 ASP A C 1
ATOM 1651 O O . ASP A 1 210 ? -19.748 -2.946 14.170 1.00 98.12 210 ASP A O 1
ATOM 1655 N N . PHE A 1 211 ? -17.864 -2.057 15.027 1.00 98.50 211 PHE A N 1
ATOM 1656 C CA . PHE A 1 211 ? -17.159 -3.316 15.224 1.00 98.50 211 PHE A CA 1
ATOM 1657 C C . PHE A 1 211 ? -16.406 -3.327 16.553 1.00 98.50 211 PHE A C 1
ATOM 1659 O O . PHE A 1 211 ? -15.923 -2.301 17.038 1.00 98.50 211 PHE A O 1
ATOM 1666 N N . GLU A 1 212 ? -16.307 -4.520 17.139 1.00 98.44 212 GLU A N 1
ATOM 1667 C CA . GLU A 1 212 ? -15.574 -4.741 18.379 1.00 98.44 212 GLU A CA 1
ATOM 1668 C C . GLU A 1 212 ? -14.069 -4.823 18.109 1.00 98.44 212 GLU A C 1
ATOM 1670 O O . GLU A 1 212 ? -13.614 -5.596 17.262 1.00 98.44 212 GLU A O 1
ATOM 1675 N N . VAL A 1 213 ? -13.284 -4.075 18.880 1.00 98.31 213 VAL A N 1
ATOM 1676 C CA . VAL A 1 213 ? -11.825 -4.113 18.833 1.00 98.31 213 VAL A CA 1
ATOM 1677 C C . VAL A 1 213 ? -11.232 -3.983 20.232 1.00 98.31 213 VAL A C 1
ATOM 1679 O O . VAL A 1 213 ? -11.617 -3.138 21.039 1.00 98.31 213 VAL A O 1
ATOM 1682 N N . THR A 1 214 ? -10.283 -4.863 20.515 1.00 98.38 214 THR A N 1
ATOM 1683 C CA . THR A 1 214 ? -9.592 -5.024 21.792 1.00 98.38 214 THR A CA 1
ATOM 1684 C C . THR A 1 214 ? -8.126 -5.375 21.521 1.00 98.38 214 THR A C 1
ATOM 1686 O O . THR A 1 214 ? -7.801 -5.851 20.423 1.00 98.38 214 THR A O 1
ATOM 1689 N N . PRO A 1 215 ? -7.236 -5.264 22.524 1.00 97.88 215 PRO A N 1
ATOM 1690 C CA . PRO A 1 215 ? -5.866 -5.762 22.401 1.00 97.88 215 PRO A CA 1
ATOM 1691 C C . PRO A 1 215 ? -5.783 -7.244 21.992 1.00 97.88 215 PRO A C 1
ATOM 1693 O O . PRO A 1 215 ? -4.796 -7.668 21.394 1.00 97.88 215 PRO A O 1
ATOM 1696 N N . ALA A 1 216 ? -6.816 -8.037 22.300 1.00 97.56 216 ALA A N 1
ATOM 1697 C CA . ALA A 1 216 ? -6.841 -9.473 22.054 1.00 97.56 216 ALA A CA 1
ATOM 1698 C C . ALA A 1 216 ? -7.249 -9.866 20.624 1.00 97.56 216 ALA A C 1
ATOM 1700 O O . ALA A 1 216 ? -6.910 -10.971 20.212 1.00 97.56 216 ALA A O 1
ATOM 1701 N N . ASN A 1 217 ? -7.971 -9.015 19.881 1.00 97.75 217 ASN A N 1
ATOM 1702 C CA . ASN A 1 217 ? -8.547 -9.389 18.579 1.00 97.75 217 ASN A CA 1
ATOM 1703 C C . ASN A 1 217 ? -8.150 -8.475 17.406 1.00 97.75 217 ASN A C 1
ATOM 1705 O O . ASN A 1 217 ? -8.423 -8.831 16.264 1.00 97.75 217 ASN A O 1
ATOM 1709 N N . TYR A 1 218 ? -7.513 -7.318 17.635 1.00 98.31 218 TYR A N 1
ATOM 1710 C CA . TYR A 1 218 ? -7.290 -6.333 16.562 1.00 98.31 218 TYR A CA 1
ATOM 1711 C C . TYR A 1 218 ? -6.472 -6.872 15.372 1.00 98.31 218 TYR A C 1
ATOM 1713 O O . TYR A 1 218 ? -6.653 -6.412 14.247 1.00 98.31 218 TYR A O 1
ATOM 1721 N N . GLN A 1 219 ? -5.597 -7.859 15.604 1.00 98.56 219 GLN A N 1
ATOM 1722 C CA . GLN A 1 219 ? -4.790 -8.513 14.565 1.00 98.56 219 GLN A CA 1
ATOM 1723 C C . GLN A 1 219 ? -5.576 -9.483 13.682 1.00 98.56 219 GLN A C 1
ATOM 1725 O O . GLN A 1 219 ? -5.087 -9.849 12.615 1.00 98.56 219 GLN A O 1
ATOM 1730 N N . ASP A 1 220 ? -6.780 -9.882 14.089 1.00 98.50 220 ASP A N 1
ATOM 1731 C CA . ASP A 1 220 ? -7.635 -10.797 13.328 1.00 98.50 220 ASP A CA 1
ATOM 1732 C C . ASP A 1 220 ? -8.658 -10.046 12.459 1.00 98.50 220 ASP A C 1
ATOM 1734 O O . ASP A 1 220 ? -9.299 -10.634 11.586 1.00 98.50 220 ASP A O 1
ATOM 1738 N N . LEU A 1 221 ? -8.793 -8.731 12.655 1.00 98.44 221 LEU A N 1
ATOM 1739 C CA . LEU A 1 221 ? -9.751 -7.904 11.933 1.00 98.44 221 LEU A CA 1
ATOM 1740 C C . LEU A 1 221 ? -9.251 -7.552 10.526 1.00 98.44 221 LEU A C 1
ATOM 1742 O O . LEU A 1 221 ? -8.143 -7.034 10.355 1.00 98.44 221 LEU A O 1
ATOM 1746 N N . ALA A 1 222 ? -10.104 -7.743 9.520 1.00 98.38 222 ALA A N 1
ATOM 1747 C CA . ALA A 1 222 ? -9.945 -7.060 8.244 1.00 98.38 222 ALA A CA 1
ATOM 1748 C C . ALA A 1 222 ? -10.561 -5.665 8.386 1.00 98.38 222 ALA A C 1
ATOM 1750 O O . ALA A 1 222 ? -11.773 -5.511 8.484 1.00 98.38 222 ALA A O 1
ATOM 1751 N N . ILE A 1 223 ? -9.701 -4.657 8.464 1.00 98.62 223 ILE A N 1
ATOM 1752 C CA . ILE A 1 223 ? -10.074 -3.244 8.570 1.00 98.62 223 ILE A CA 1
ATOM 1753 C C . ILE A 1 223 ? -9.144 -2.420 7.686 1.00 98.62 223 ILE A C 1
ATOM 1755 O O . ILE A 1 223 ? -8.104 -2.914 7.247 1.00 98.62 223 ILE A O 1
ATOM 1759 N N . TRP A 1 224 ? -9.463 -1.153 7.454 1.00 98.56 224 TRP A N 1
ATOM 1760 C CA . TRP A 1 224 ? -8.563 -0.259 6.732 1.00 98.56 224 TRP A CA 1
ATOM 1761 C C . TRP A 1 224 ? -7.142 -0.263 7.352 1.00 98.56 224 TRP A C 1
ATOM 1763 O O . TRP A 1 224 ? -7.009 0.038 8.546 1.00 98.56 224 TRP A O 1
ATOM 1773 N N . PRO A 1 225 ? -6.062 -0.576 6.602 1.00 98.50 225 PRO A N 1
ATOM 1774 C CA . PRO A 1 225 ? -4.745 -0.821 7.203 1.00 98.50 225 PRO A CA 1
ATOM 1775 C C . PRO A 1 225 ? -4.162 0.407 7.902 1.00 98.50 225 PRO A C 1
ATOM 1777 O O . PRO A 1 225 ? -3.469 0.298 8.916 1.00 98.50 225 PRO A O 1
ATOM 1780 N N . LYS A 1 226 ? -4.504 1.618 7.443 1.00 97.12 226 LYS A N 1
ATOM 1781 C CA . LYS A 1 226 ? -4.132 2.840 8.161 1.00 97.12 226 LYS A CA 1
ATOM 1782 C C . LYS A 1 226 ? -4.722 2.876 9.572 1.00 97.12 226 LYS A C 1
ATOM 1784 O O . LYS A 1 226 ? -3.979 3.215 10.484 1.00 97.12 226 LYS A O 1
ATOM 1789 N N . LEU A 1 227 ? -5.969 2.448 9.780 1.00 98.31 227 LEU A N 1
ATOM 1790 C CA . LEU A 1 227 ? -6.546 2.294 11.119 1.00 98.31 227 LEU A CA 1
ATOM 1791 C C . LEU A 1 227 ? -5.849 1.190 11.918 1.00 98.31 227 LEU A C 1
ATOM 1793 O O . LEU A 1 227 ? -5.467 1.431 13.064 1.00 98.31 227 LEU A O 1
ATOM 1797 N N . PHE A 1 228 ? -5.610 0.026 11.309 1.00 98.75 228 PHE A N 1
ATOM 1798 C CA . PHE A 1 228 ? -4.883 -1.067 11.961 1.00 98.75 228 PHE A CA 1
ATOM 1799 C C . PHE A 1 228 ? -3.528 -0.613 12.517 1.00 98.75 228 PHE A C 1
ATOM 1801 O O . PHE A 1 228 ? -3.230 -0.865 13.683 1.00 98.75 228 PHE A O 1
ATOM 1808 N N . ARG A 1 229 ? -2.736 0.133 11.734 1.00 98.44 229 ARG A N 1
ATOM 1809 C CA . ARG A 1 229 ? -1.429 0.645 12.180 1.00 98.44 229 ARG A CA 1
ATOM 1810 C C . ARG A 1 229 ? -1.538 1.567 13.403 1.00 98.44 229 ARG A C 1
ATOM 1812 O O . ARG A 1 229 ? -0.667 1.511 14.265 1.00 98.44 229 ARG A O 1
ATOM 1819 N N . ARG A 1 230 ? -2.598 2.388 13.510 1.00 98.31 230 ARG A N 1
ATOM 1820 C CA . ARG A 1 230 ? -2.834 3.239 14.699 1.00 98.31 230 ARG A CA 1
ATOM 1821 C C . ARG A 1 230 ? -3.261 2.404 15.904 1.00 98.31 230 ARG A C 1
ATOM 1823 O O . ARG A 1 230 ? -2.767 2.649 16.994 1.00 98.31 230 ARG A O 1
ATOM 1830 N N . LEU A 1 231 ? -4.134 1.416 15.711 1.00 98.50 231 LEU A N 1
ATOM 1831 C CA . LEU A 1 231 ? -4.560 0.508 16.782 1.00 98.50 231 LEU A CA 1
ATOM 1832 C C . LEU A 1 231 ? -3.395 -0.332 17.314 1.00 98.50 231 LEU A C 1
ATOM 1834 O O . LEU A 1 231 ? -3.253 -0.476 18.523 1.00 98.50 231 LEU A O 1
ATOM 1838 N N . HIS A 1 232 ? -2.536 -0.840 16.427 1.00 98.38 232 HIS A N 1
ATOM 1839 C CA . HIS A 1 232 ? -1.334 -1.569 16.819 1.00 98.38 232 HIS A CA 1
ATOM 1840 C C . HIS A 1 232 ? -0.423 -0.713 17.704 1.00 98.38 232 HIS A C 1
ATOM 1842 O O . HIS A 1 232 ? -0.067 -1.135 18.801 1.00 98.38 232 HIS A O 1
ATOM 1848 N N . ASP A 1 233 ? -0.085 0.495 17.246 1.00 97.94 233 ASP A N 1
ATOM 1849 C CA . ASP A 1 233 ? 0.772 1.412 18.000 1.00 97.94 233 ASP A CA 1
ATOM 1850 C C . ASP A 1 233 ? 0.116 1.848 19.321 1.00 97.94 233 ASP A C 1
ATOM 1852 O O . ASP A 1 233 ? 0.789 1.946 20.342 1.00 97.94 233 ASP A O 1
ATOM 1856 N N . TYR A 1 234 ? -1.203 2.044 19.330 1.00 98.38 234 TYR A N 1
ATOM 1857 C CA . TYR A 1 234 ? -1.959 2.374 20.533 1.00 98.38 234 TYR A CA 1
ATOM 1858 C C . TYR A 1 234 ? -1.925 1.255 21.579 1.00 98.38 234 TYR A C 1
ATOM 1860 O O . TYR A 1 234 ? -1.608 1.505 22.737 1.00 98.38 234 TYR A O 1
ATOM 1868 N N . PHE A 1 235 ? -2.191 0.008 21.191 1.00 98.25 235 PHE A N 1
ATOM 1869 C CA . PHE A 1 235 ? -2.123 -1.121 22.123 1.00 98.25 235 PHE A CA 1
ATOM 1870 C C . PHE A 1 235 ? -0.681 -1.465 22.530 1.00 98.25 235 PHE A C 1
ATOM 1872 O O . PHE A 1 235 ? -0.464 -2.004 23.614 1.00 98.25 235 PHE A O 1
ATOM 1879 N N . ALA A 1 236 ? 0.317 -1.120 21.707 1.00 97.00 236 ALA A N 1
ATOM 1880 C CA . ALA A 1 236 ? 1.729 -1.215 22.079 1.00 97.00 236 ALA A CA 1
ATOM 1881 C C . ALA A 1 236 ? 2.134 -0.198 23.167 1.00 97.00 236 ALA A C 1
ATOM 1883 O O . ALA A 1 236 ? 3.062 -0.476 23.925 1.00 97.00 236 ALA A O 1
ATOM 1884 N N . ASP A 1 237 ? 1.410 0.921 23.293 1.00 96.31 237 ASP A N 1
ATOM 1885 C CA . ASP A 1 237 ? 1.545 1.902 24.383 1.00 96.31 237 ASP A CA 1
ATOM 1886 C C . ASP A 1 237 ? 0.796 1.470 25.675 1.00 96.31 237 ASP A C 1
ATOM 1888 O O . ASP A 1 237 ? 0.533 2.295 26.550 1.00 96.31 237 ASP A O 1
ATOM 1892 N N . GLU A 1 238 ? 0.475 0.176 25.817 1.00 95.06 238 GLU A N 1
ATOM 1893 C CA . GLU A 1 238 ? -0.118 -0.457 27.012 1.00 95.06 238 GLU A CA 1
ATOM 1894 C C . GLU A 1 238 ? -1.532 0.038 27.387 1.00 95.06 238 GLU A C 1
ATOM 1896 O O . GLU A 1 238 ? -1.925 0.012 28.554 1.00 95.06 238 GLU A O 1
ATOM 1901 N N . PHE A 1 239 ? -2.332 0.469 26.406 1.00 97.50 239 PHE A N 1
ATOM 1902 C CA . PHE A 1 239 ? -3.757 0.743 26.616 1.00 97.50 239 PHE A CA 1
ATOM 1903 C C . PHE A 1 239 ? -4.596 -0.545 26.555 1.00 97.50 239 PHE A C 1
ATOM 1905 O O . PHE A 1 239 ? -4.458 -1.343 25.631 1.00 97.50 239 PHE A O 1
ATOM 1912 N N . ASP A 1 240 ? -5.507 -0.724 27.516 1.00 96.19 240 ASP A N 1
ATOM 1913 C CA . ASP A 1 240 ? -6.349 -1.929 27.629 1.00 96.19 240 ASP A CA 1
ATOM 1914 C C . ASP A 1 240 ? -7.684 -1.831 26.859 1.00 96.19 240 ASP A C 1
ATOM 1916 O O . ASP A 1 240 ? -8.339 -2.844 26.606 1.00 96.19 240 ASP A O 1
ATOM 1920 N N . ASP A 1 241 ? -8.105 -0.616 26.499 1.00 98.00 241 ASP A N 1
ATOM 1921 C CA . ASP A 1 241 ? -9.367 -0.311 25.820 1.00 98.00 241 ASP A CA 1
ATOM 1922 C C . ASP A 1 241 ? -9.249 0.990 24.998 1.00 98.00 241 ASP A C 1
ATOM 1924 O O . ASP A 1 241 ? -8.205 1.632 25.007 1.00 98.00 241 ASP A O 1
ATOM 1928 N N . LEU A 1 242 ? -10.296 1.384 24.270 1.00 98.56 242 LEU A N 1
ATOM 1929 C CA . LEU A 1 242 ? -10.319 2.540 23.362 1.00 98.56 242 LEU A CA 1
ATOM 1930 C C . LEU A 1 242 ? -10.595 3.891 24.040 1.00 98.56 242 LEU A C 1
ATOM 1932 O O . LEU A 1 242 ? -10.636 4.918 23.356 1.00 98.56 242 LEU A O 1
ATOM 1936 N N . SER A 1 243 ? -10.800 3.937 25.359 1.00 98.06 243 SER A N 1
ATOM 1937 C CA . SER A 1 243 ? -11.215 5.162 26.062 1.00 98.06 243 SER A CA 1
ATOM 1938 C C . SER A 1 243 ? -10.198 6.299 25.913 1.00 98.06 243 SER A C 1
ATOM 1940 O O . SER A 1 243 ? -10.562 7.472 25.993 1.00 98.06 243 SER A O 1
ATOM 1942 N N . GLY A 1 244 ? -8.923 5.964 25.693 1.00 97.88 244 GLY A N 1
ATOM 1943 C CA . GLY A 1 244 ? -7.844 6.927 25.472 1.00 97.88 244 GLY A CA 1
ATOM 1944 C C . GLY A 1 244 ? -7.513 7.205 24.002 1.00 97.88 244 GLY A C 1
ATOM 1945 O O . GLY A 1 244 ? -6.648 8.045 23.754 1.00 97.88 244 GLY A O 1
ATOM 1946 N N . PHE A 1 245 ? -8.151 6.536 23.035 1.00 98.44 245 PHE A N 1
ATOM 1947 C CA . PHE A 1 245 ? -7.686 6.524 21.641 1.00 98.44 245 PHE A CA 1
ATOM 1948 C C . PHE A 1 245 ? -7.727 7.910 20.978 1.00 98.44 245 PHE A C 1
ATOM 1950 O O . PHE A 1 245 ? -6.732 8.329 20.392 1.00 98.44 245 PHE A O 1
ATOM 1957 N N . ASP A 1 246 ? -8.814 8.676 21.142 1.00 98.19 246 ASP A N 1
ATOM 1958 C CA . ASP A 1 246 ? -8.916 10.047 20.596 1.00 98.19 246 ASP A CA 1
ATOM 1959 C C . ASP A 1 246 ? -7.822 10.964 21.164 1.00 98.19 246 ASP A C 1
ATOM 1961 O O . ASP A 1 246 ? -7.131 11.666 20.425 1.00 98.19 246 ASP A O 1
ATOM 1965 N N . THR A 1 247 ? -7.606 10.909 22.482 1.00 98.00 247 THR A N 1
ATOM 1966 C CA . THR A 1 247 ? -6.574 11.725 23.137 1.00 98.00 247 THR A CA 1
ATOM 1967 C C . THR A 1 247 ? -5.180 11.319 22.664 1.00 98.00 247 THR A C 1
ATOM 1969 O O . THR A 1 247 ? -4.325 12.176 22.442 1.00 98.00 247 THR A O 1
ATOM 1972 N N . TRP A 1 248 ? -4.954 10.017 22.485 1.00 98.38 248 TRP A N 1
ATOM 1973 C CA . TRP A 1 248 ? -3.689 9.469 22.013 1.00 98.38 248 TRP A CA 1
ATOM 1974 C C . TRP A 1 248 ? -3.369 9.860 20.566 1.00 98.38 248 TRP A C 1
ATOM 1976 O O . TRP A 1 248 ? -2.210 10.181 20.285 1.00 98.38 248 TRP A O 1
ATOM 1986 N N . LEU A 1 249 ? -4.372 9.884 19.676 1.00 98.19 249 LEU A N 1
ATOM 1987 C CA . LEU A 1 249 ? -4.226 10.362 18.297 1.00 98.19 249 LEU A CA 1
ATOM 1988 C C . LEU A 1 249 ? -3.781 11.828 18.292 1.00 98.19 249 LEU A C 1
ATOM 1990 O O . LEU A 1 249 ? -2.713 12.159 17.782 1.00 98.19 249 LEU A O 1
ATOM 1994 N N . ARG A 1 250 ? -4.553 12.697 18.954 1.00 97.62 250 ARG A N 1
ATOM 1995 C CA . ARG A 1 250 ? -4.323 14.154 18.972 1.00 97.62 250 ARG A CA 1
ATOM 1996 C C . ARG A 1 250 ? -3.007 14.573 19.626 1.00 97.62 250 ARG A C 1
ATOM 1998 O O . ARG A 1 250 ? -2.562 15.704 19.436 1.00 97.62 250 ARG A O 1
ATOM 2005 N N . ALA A 1 251 ? -2.396 13.694 20.419 1.00 97.56 251 ALA A N 1
ATOM 2006 C CA . ALA A 1 251 ? -1.101 13.951 21.038 1.00 97.56 251 ALA A CA 1
ATOM 2007 C C . ALA A 1 251 ? 0.046 14.037 20.012 1.00 97.56 251 ALA A C 1
ATOM 2009 O O . ALA A 1 251 ? 1.080 14.631 20.321 1.00 97.56 251 ALA A O 1
ATOM 2010 N N . ASP A 1 252 ? -0.132 13.484 18.807 1.00 95.38 252 ASP A N 1
ATOM 2011 C CA . ASP A 1 252 ? 0.841 13.561 17.717 1.00 95.38 252 ASP A CA 1
ATOM 2012 C C . ASP A 1 252 ? 0.134 13.859 16.376 1.00 95.38 252 ASP A C 1
ATOM 2014 O O . ASP A 1 252 ? -0.254 12.937 15.647 1.00 95.38 252 ASP A O 1
ATOM 2018 N N . PRO A 1 253 ? -0.017 15.152 16.019 1.00 89.50 253 PRO A N 1
ATOM 2019 C CA . PRO A 1 253 ? -0.702 15.590 14.799 1.00 89.50 253 PRO A CA 1
ATOM 2020 C C . PRO A 1 253 ? 0.037 15.237 13.505 1.00 89.50 253 PRO A C 1
ATOM 2022 O O . PRO A 1 253 ? -0.423 15.593 12.422 1.00 89.50 253 PRO A O 1
ATOM 2025 N N . ARG A 1 254 ? 1.211 14.607 13.605 1.00 86.56 254 ARG A N 1
ATOM 2026 C CA . ARG A 1 254 ? 2.046 14.269 12.460 1.00 86.56 254 ARG A CA 1
ATOM 2027 C C . ARG A 1 254 ? 2.009 12.774 12.175 1.00 86.56 254 ARG A C 1
ATOM 2029 O O . ARG A 1 254 ? 1.642 12.370 11.082 1.00 86.56 254 ARG A O 1
ATOM 2036 N N . GLU A 1 255 ? 2.347 11.948 13.160 1.00 88.56 255 GLU A N 1
ATOM 2037 C CA . GLU A 1 255 ? 2.500 10.503 12.935 1.00 88.56 255 GLU A CA 1
ATOM 2038 C C . GLU A 1 255 ? 1.201 9.718 13.195 1.00 88.56 255 GLU A C 1
ATOM 2040 O O . GLU A 1 255 ? 0.973 8.652 12.604 1.00 88.56 255 GLU A O 1
ATOM 2045 N N . ARG A 1 256 ? 0.333 10.237 14.078 1.00 94.94 256 ARG A N 1
ATOM 2046 C CA . ARG A 1 256 ? -0.877 9.538 14.548 1.00 94.94 256 ARG A CA 1
ATOM 2047 C C . ARG A 1 256 ? -2.150 10.111 13.945 1.00 94.94 256 ARG A C 1
ATOM 2049 O O . ARG A 1 256 ? -3.023 9.343 13.547 1.00 94.94 256 ARG A O 1
ATOM 2056 N N . ASP A 1 257 ? -2.228 11.434 13.850 1.00 96.44 257 ASP A N 1
ATOM 2057 C CA . ASP A 1 257 ? -3.445 12.162 13.498 1.00 96.44 257 ASP A CA 1
ATOM 2058 C C . ASP A 1 257 ? -3.315 12.911 12.164 1.00 96.44 257 ASP A C 1
ATOM 2060 O O . ASP A 1 257 ? -3.367 14.141 12.106 1.00 96.44 257 ASP A O 1
ATOM 2064 N N . ASP A 1 258 ? -3.099 12.140 11.090 1.00 94.81 258 ASP A N 1
ATOM 2065 C CA . ASP A 1 258 ? -2.804 12.661 9.750 1.00 94.81 258 ASP A CA 1
ATOM 2066 C C . ASP A 1 258 ? -3.820 13.705 9.302 1.00 94.81 258 ASP A C 1
ATOM 2068 O O . ASP A 1 258 ? -5.022 13.513 9.475 1.00 94.81 258 ASP A O 1
ATOM 2072 N N . ARG A 1 259 ? -3.341 14.743 8.618 1.00 95.00 259 ARG A N 1
ATOM 2073 C CA . ARG A 1 259 ? -4.202 15.722 7.954 1.00 95.00 259 ARG A CA 1
ATOM 2074 C C . ARG A 1 259 ? -4.864 15.125 6.716 1.00 95.00 259 ARG A C 1
ATOM 2076 O O . ARG A 1 259 ? -4.240 14.379 5.953 1.00 95.00 259 ARG A O 1
ATOM 2083 N N . MET A 1 260 ? -6.120 15.485 6.493 1.00 95.25 260 MET A N 1
ATOM 2084 C CA . MET A 1 260 ? -6.974 14.902 5.465 1.00 95.25 260 MET A CA 1
ATOM 2085 C C . MET A 1 260 ? -7.860 15.955 4.799 1.00 95.25 260 MET A C 1
ATOM 2087 O O . MET A 1 260 ? -8.255 16.945 5.408 1.00 95.25 260 MET A O 1
ATOM 2091 N N . LEU A 1 261 ? -8.209 15.701 3.542 1.00 95.00 261 LEU A N 1
ATOM 2092 C CA . LEU A 1 261 ? -9.349 16.319 2.879 1.00 95.00 261 LEU A CA 1
ATOM 2093 C C . LEU A 1 261 ? -10.465 15.282 2.803 1.00 95.00 261 LEU A C 1
ATOM 2095 O O . LEU A 1 261 ? -10.254 14.169 2.312 1.00 95.00 261 LEU A O 1
ATOM 2099 N N . LEU A 1 262 ? -11.640 15.678 3.267 1.00 94.25 262 LEU A N 1
ATOM 2100 C CA . LEU A 1 262 ? -12.895 14.948 3.175 1.00 94.25 262 LEU A CA 1
ATOM 2101 C C . LEU A 1 262 ? -13.842 15.708 2.227 1.00 94.25 262 LEU A C 1
ATOM 2103 O O . LEU A 1 262 ? -13.620 16.892 1.954 1.00 94.25 262 LEU A O 1
ATOM 2107 N N . PRO A 1 263 ? -14.926 15.084 1.733 1.00 87.31 263 PRO A N 1
ATOM 2108 C CA . PRO A 1 263 ? -15.855 15.742 0.810 1.00 87.31 263 PRO A CA 1
ATOM 2109 C C . PRO A 1 263 ? -16.477 17.040 1.351 1.00 87.31 263 PRO A C 1
ATOM 2111 O O . PRO A 1 263 ? -16.760 17.958 0.581 1.00 87.31 263 PRO A O 1
ATOM 2114 N N . GLU A 1 264 ? -16.678 17.120 2.669 1.00 87.19 264 GLU A N 1
ATOM 2115 C CA . GLU A 1 264 ? -17.337 18.245 3.348 1.00 87.19 264 GLU A CA 1
ATOM 2116 C C . GLU A 1 264 ? -16.418 18.995 4.328 1.00 87.19 264 GLU A C 1
ATOM 2118 O O . GLU A 1 264 ? -16.829 20.008 4.892 1.00 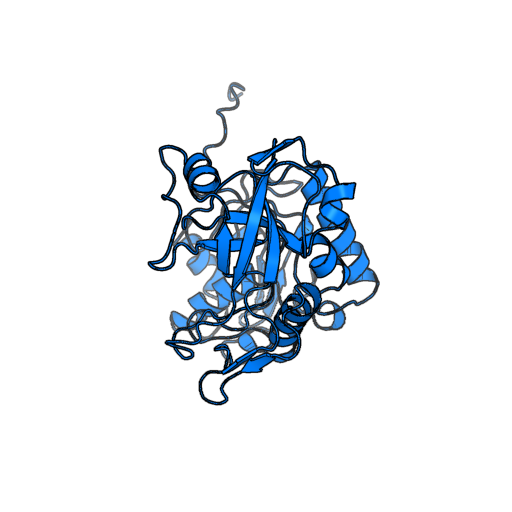87.19 264 GLU A O 1
ATOM 2123 N N . ASP A 1 265 ? -15.173 18.540 4.505 1.00 88.88 265 ASP A N 1
ATOM 2124 C CA . ASP A 1 265 ? -14.207 19.125 5.438 1.00 88.88 265 ASP A CA 1
ATOM 2125 C C . ASP A 1 265 ? -12.792 19.112 4.842 1.00 88.88 265 ASP A C 1
ATOM 2127 O O . ASP A 1 265 ? -12.216 18.060 4.572 1.00 88.88 265 ASP A O 1
ATOM 2131 N N . TYR A 1 266 ? -12.232 20.300 4.624 1.00 86.25 266 TYR A N 1
ATOM 2132 C CA . TYR A 1 266 ? -10.933 20.494 3.974 1.00 86.25 266 TYR A CA 1
ATOM 2133 C C . TYR A 1 266 ? -9.780 20.731 4.964 1.00 86.25 266 TYR A C 1
ATOM 2135 O O . TYR A 1 266 ? -8.673 21.050 4.525 1.00 86.25 266 TYR A O 1
ATOM 2143 N N . ASP A 1 267 ? -10.027 20.609 6.270 1.00 88.56 267 ASP A N 1
ATOM 2144 C CA . ASP A 1 267 ? -8.994 20.659 7.318 1.00 88.56 267 ASP A CA 1
ATOM 2145 C C . ASP A 1 267 ? -9.239 19.572 8.376 1.00 88.56 267 ASP A C 1
ATOM 2147 O O . ASP A 1 267 ? -9.061 19.769 9.578 1.00 88.56 267 ASP A O 1
ATOM 2151 N N . ALA A 1 268 ? -9.677 18.406 7.902 1.00 94.69 268 ALA A N 1
ATOM 2152 C CA . ALA A 1 268 ? -9.918 17.245 8.733 1.00 94.69 268 ALA A CA 1
ATOM 2153 C C . ALA A 1 268 ? -8.611 16.543 9.113 1.00 94.69 268 ALA A C 1
ATOM 2155 O O . ALA A 1 268 ? -7.544 16.743 8.525 1.00 94.69 268 ALA A O 1
ATOM 2156 N N . HIS A 1 269 ? -8.729 15.644 10.075 1.00 96.19 269 HIS A N 1
ATOM 2157 C CA . HIS A 1 269 ? -7.665 14.812 10.596 1.00 96.19 269 HIS A CA 1
ATOM 2158 C C . HIS A 1 269 ? -8.134 13.362 10.791 1.00 96.19 269 HIS A C 1
ATOM 2160 O O . HIS A 1 269 ? -9.331 13.068 10.729 1.00 96.19 269 HIS A O 1
ATOM 2166 N N . PHE A 1 270 ? -7.204 12.442 11.066 1.00 97.06 270 PHE A N 1
ATOM 2167 C CA . PHE A 1 270 ? -7.518 11.027 11.293 1.00 97.06 270 PHE A CA 1
ATOM 2168 C C . PHE A 1 270 ? -8.572 10.828 12.394 1.00 97.06 270 PHE A C 1
ATOM 2170 O O . PHE A 1 270 ? -9.483 10.017 12.239 1.00 97.06 270 PHE A O 1
ATOM 2177 N N . HIS A 1 271 ? -8.511 11.596 13.483 1.00 97.00 271 HIS A N 1
ATOM 2178 C CA . HIS A 1 271 ? -9.507 11.526 14.554 1.00 97.00 271 HIS A CA 1
ATOM 2179 C C . HIS A 1 271 ? -10.930 11.903 14.102 1.00 97.00 271 HIS 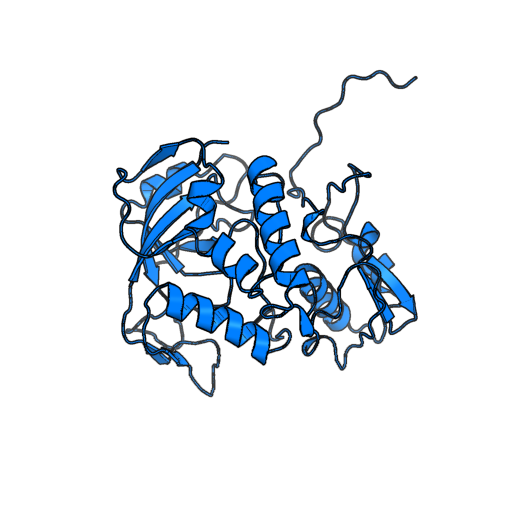A C 1
ATOM 2181 O O . HIS A 1 271 ? -11.887 11.577 14.795 1.00 97.00 271 HIS A O 1
ATOM 2187 N N . ASN A 1 272 ? -11.100 12.609 12.976 1.00 96.19 272 ASN A N 1
ATOM 2188 C CA . ASN A 1 272 ? -12.422 12.962 12.448 1.00 96.19 272 ASN A CA 1
ATOM 2189 C C . ASN A 1 272 ? -13.080 11.807 11.680 1.00 96.19 272 ASN A C 1
ATOM 2191 O O . ASN A 1 272 ? -14.294 11.835 11.480 1.00 96.19 272 ASN A O 1
ATOM 2195 N N . VAL A 1 273 ? -12.304 10.801 11.258 1.00 96.81 273 VAL A N 1
ATOM 2196 C CA . VAL A 1 273 ? -12.805 9.660 10.469 1.00 96.81 273 VAL A CA 1
ATOM 2197 C C . VAL A 1 273 ? -13.039 8.394 11.300 1.00 96.81 273 VAL A C 1
ATOM 2199 O O . VAL A 1 273 ? -13.483 7.378 10.765 1.00 96.81 273 VAL A O 1
ATOM 2202 N N . VAL A 1 274 ? -12.761 8.448 12.605 1.00 97.69 274 VAL A N 1
ATOM 2203 C CA . VAL A 1 274 ? -13.001 7.367 13.570 1.00 97.69 274 VAL A CA 1
ATOM 2204 C C . VAL A 1 274 ? -13.924 7.840 14.686 1.00 97.69 274 VAL A C 1
ATOM 2206 O O . VAL A 1 274 ? -13.840 8.977 15.140 1.00 97.69 274 VAL A O 1
ATOM 2209 N N . GLU A 1 275 ? -14.776 6.947 15.176 1.00 98.00 275 GLU A N 1
ATOM 2210 C CA . GLU A 1 275 ? -15.623 7.206 16.341 1.00 98.00 275 GLU A CA 1
ATOM 2211 C C . GLU A 1 275 ? -15.588 6.000 17.283 1.00 98.00 275 GLU A C 1
ATOM 2213 O O . GLU A 1 275 ? -15.925 4.887 16.882 1.00 98.00 275 GLU A O 1
ATOM 2218 N N . MET A 1 276 ? -15.205 6.219 18.543 1.00 98.06 276 MET A N 1
ATOM 2219 C CA . MET A 1 276 ? -15.259 5.201 19.596 1.00 98.06 276 MET A CA 1
ATOM 2220 C C . MET A 1 276 ? -16.659 5.198 20.197 1.00 98.06 276 MET A C 1
ATOM 2222 O O . MET A 1 276 ? -17.066 6.158 20.850 1.00 98.06 276 MET A O 1
ATOM 2226 N N . THR A 1 277 ? -17.396 4.112 19.991 1.00 97.94 277 THR A N 1
ATOM 2227 C CA . THR A 1 277 ? -18.794 3.987 20.425 1.00 97.94 277 THR A CA 1
ATOM 2228 C C . THR A 1 277 ? -18.940 3.307 21.779 1.00 97.94 277 THR A C 1
ATOM 2230 O O . THR A 1 277 ? -19.964 3.448 22.448 1.00 97.94 277 THR A O 1
ATOM 2233 N N . SER A 1 278 ? -17.891 2.621 22.230 1.00 98.25 278 SER A N 1
ATOM 2234 C CA . SER A 1 278 ? -17.712 2.166 23.608 1.00 98.25 278 SER A CA 1
ATOM 2235 C C . SER A 1 278 ? -16.214 1.947 23.884 1.00 98.25 278 SER A C 1
ATOM 2237 O O . SER A 1 278 ? -15.410 2.074 22.959 1.00 98.25 278 SER A O 1
ATOM 2239 N N . PRO A 1 279 ? -15.805 1.566 25.108 1.00 98.31 279 PRO A N 1
ATOM 2240 C CA . PRO A 1 279 ? -14.416 1.194 25.379 1.00 98.31 279 PRO A CA 1
ATOM 2241 C C . PRO A 1 279 ? -13.870 0.066 24.487 1.00 98.31 279 PRO A C 1
ATOM 2243 O O . PRO A 1 279 ? -12.666 -0.033 24.318 1.00 98.31 279 PRO A O 1
ATOM 2246 N N . THR A 1 280 ? -14.711 -0.775 23.882 1.00 98.31 280 THR A N 1
ATOM 2247 C CA . THR A 1 280 ? -14.259 -1.906 23.048 1.00 98.31 280 THR A CA 1
ATOM 2248 C C . THR A 1 280 ? -14.886 -1.915 21.661 1.00 98.31 280 THR A C 1
ATOM 2250 O O . THR A 1 280 ? -14.843 -2.930 20.978 1.00 98.31 280 THR A O 1
ATOM 2253 N N . SER A 1 281 ? -15.511 -0.817 21.233 1.00 98.44 281 SER A N 1
ATOM 2254 C CA . SER A 1 281 ? -16.174 -0.740 19.929 1.00 98.44 281 SER A CA 1
ATOM 2255 C C . SER A 1 281 ? -15.921 0.605 19.280 1.00 98.44 281 SER A C 1
ATOM 2257 O O . SER A 1 281 ? -15.929 1.638 19.954 1.00 98.44 281 SER A O 1
ATOM 2259 N N . MET A 1 282 ? -15.744 0.590 17.966 1.00 98.44 282 MET A N 1
ATOM 2260 C CA . MET A 1 282 ? -15.599 1.797 17.163 1.00 98.44 282 MET A CA 1
ATOM 2261 C C . MET A 1 282 ? -16.190 1.608 15.769 1.00 98.44 282 MET A C 1
ATOM 2263 O O . MET A 1 282 ? -16.598 0.507 15.407 1.00 98.44 282 MET A O 1
ATOM 2267 N N . ARG A 1 283 ? -16.211 2.683 14.985 1.00 98.19 283 ARG A N 1
ATOM 2268 C CA . ARG A 1 283 ? -16.560 2.668 13.561 1.00 98.19 283 ARG A CA 1
ATOM 2269 C C . ARG A 1 283 ? -15.665 3.626 12.777 1.00 98.19 283 ARG A C 1
ATOM 2271 O O . ARG A 1 283 ? -15.172 4.609 13.337 1.00 98.19 283 ARG A O 1
ATOM 2278 N N . LEU A 1 284 ? -15.506 3.374 11.478 1.00 97.62 284 LEU A N 1
ATOM 2279 C CA . LEU A 1 284 ? -15.105 4.419 10.532 1.00 97.62 284 LEU A CA 1
ATOM 2280 C C . LEU A 1 284 ? -16.336 5.244 10.154 1.00 97.62 284 LEU A C 1
ATOM 2282 O O . LEU A 1 284 ? -17.391 4.683 9.860 1.00 97.62 284 LEU A O 1
ATOM 2286 N N . THR A 1 285 ? -16.219 6.568 10.160 1.00 96.00 285 THR A N 1
ATOM 2287 C CA . THR A 1 285 ? -17.324 7.479 9.801 1.00 96.00 285 THR A CA 1
ATOM 2288 C C . THR A 1 285 ? -17.289 7.891 8.332 1.00 96.00 285 THR A C 1
ATOM 2290 O O . THR A 1 285 ? -18.310 8.305 7.786 1.00 96.00 285 THR A O 1
ATOM 2293 N N . VAL A 1 286 ? -16.133 7.737 7.682 1.00 96.12 286 VAL A N 1
ATOM 2294 C CA . VAL A 1 286 ? -15.906 8.064 6.273 1.00 96.12 286 VAL A CA 1
ATOM 2295 C C . VAL A 1 286 ? -15.316 6.856 5.560 1.00 96.12 286 VAL A C 1
ATOM 2297 O O . VAL A 1 286 ? -14.494 6.126 6.112 1.00 96.12 286 VAL A O 1
ATOM 2300 N N . ASP A 1 287 ? -15.740 6.650 4.319 1.00 96.00 287 ASP A N 1
ATOM 2301 C CA . ASP A 1 287 ? -15.187 5.622 3.451 1.00 96.00 287 ASP A CA 1
ATOM 2302 C C . ASP A 1 287 ? -13.733 5.925 3.076 1.00 96.00 287 ASP A C 1
ATOM 2304 O O . ASP A 1 287 ? -13.470 7.031 2.599 1.00 96.00 287 ASP A O 1
ATOM 2308 N N . PRO A 1 288 ? -12.791 4.970 3.202 1.00 97.12 288 PRO A N 1
ATOM 2309 C CA . PRO A 1 288 ? -11.412 5.161 2.759 1.00 97.12 288 PRO A CA 1
ATOM 2310 C C . PRO A 1 288 ? -11.255 5.719 1.336 1.00 97.12 288 PRO A C 1
ATOM 2312 O O . PRO A 1 288 ? -10.306 6.460 1.078 1.00 97.12 288 PRO A O 1
ATOM 2315 N N . LYS A 1 289 ? -12.189 5.434 0.416 1.00 96.25 289 LYS A N 1
ATOM 2316 C CA . LYS A 1 289 ? -12.148 5.985 -0.953 1.00 96.25 289 LYS A CA 1
ATOM 2317 C C . LYS A 1 289 ? -12.412 7.499 -1.023 1.00 96.25 289 LYS A C 1
ATOM 2319 O O . LYS A 1 289 ? -12.049 8.142 -2.005 1.00 96.25 289 LYS A O 1
ATOM 2324 N N . ASP A 1 290 ? -13.077 8.057 -0.016 1.00 96.69 290 ASP A N 1
ATOM 2325 C CA . ASP A 1 290 ? -13.468 9.469 0.040 1.00 96.69 290 ASP A CA 1
ATOM 2326 C C . ASP A 1 290 ? -12.468 10.309 0.854 1.00 96.69 290 ASP A C 1
ATOM 2328 O O . ASP A 1 290 ? -12.628 11.523 0.974 1.00 96.69 290 ASP A O 1
ATOM 2332 N N . ILE A 1 291 ? -11.414 9.679 1.385 1.00 97.06 291 ILE A N 1
ATOM 2333 C CA . ILE A 1 291 ? -10.359 10.323 2.169 1.00 97.06 291 ILE A CA 1
ATOM 2334 C C . ILE A 1 291 ? -9.158 10.621 1.268 1.00 97.06 291 ILE A C 1
ATOM 2336 O O . ILE A 1 291 ? -8.610 9.726 0.621 1.00 97.06 291 ILE A O 1
ATOM 2340 N N . VAL A 1 292 ? -8.685 11.871 1.278 1.00 96.88 292 VAL A N 1
ATOM 2341 C CA . VAL A 1 292 ? -7.398 12.250 0.674 1.00 96.88 292 VAL A CA 1
ATOM 2342 C C . VAL A 1 292 ? -6.426 12.677 1.765 1.00 96.88 292 VAL A C 1
ATOM 2344 O O . VAL A 1 292 ? -6.632 13.688 2.428 1.00 96.88 292 VAL A O 1
ATOM 2347 N N . ILE A 1 293 ? -5.333 11.940 1.928 1.00 94.94 293 ILE A N 1
ATOM 2348 C CA . ILE A 1 293 ? -4.306 12.219 2.934 1.00 94.94 293 ILE A CA 1
ATOM 2349 C C . ILE A 1 293 ? -3.359 13.309 2.432 1.00 94.94 293 ILE A C 1
ATOM 2351 O O . ILE A 1 293 ? -2.854 13.269 1.300 1.00 94.94 293 ILE A O 1
ATOM 2355 N N . LEU A 1 294 ? -3.093 14.274 3.306 1.00 91.38 294 LEU A N 1
ATOM 2356 C CA . LEU A 1 294 ? -2.160 15.361 3.065 1.00 91.38 294 LEU A CA 1
ATOM 2357 C C . LEU A 1 294 ? -0.758 14.977 3.566 1.00 91.38 294 LEU A C 1
ATOM 2359 O O . LEU A 1 294 ? -0.633 14.443 4.666 1.00 91.38 294 LEU A O 1
ATOM 2363 N N . PRO A 1 295 ? 0.308 15.253 2.795 1.00 82.00 295 PRO A N 1
ATOM 2364 C CA . PRO A 1 295 ? 1.676 15.164 3.301 1.00 82.00 295 PRO A CA 1
ATOM 2365 C C . PRO A 1 295 ? 1.899 16.088 4.508 1.00 82.00 295 PRO A C 1
ATOM 2367 O O . PRO A 1 295 ? 1.381 17.204 4.526 1.00 82.00 295 PRO A O 1
ATOM 2370 N N . ASP A 1 296 ? 2.726 15.676 5.472 1.00 74.50 296 ASP A N 1
ATOM 2371 C CA . ASP A 1 296 ? 3.031 16.475 6.674 1.00 74.50 296 ASP A CA 1
ATOM 2372 C C . ASP A 1 296 ? 3.556 17.883 6.369 1.00 74.50 296 ASP A C 1
ATOM 2374 O O . ASP A 1 296 ? 3.330 18.826 7.126 1.00 74.50 296 ASP A O 1
ATOM 2378 N N . ASP A 1 297 ? 4.314 18.022 5.280 1.00 69.44 297 ASP A N 1
ATOM 2379 C CA . ASP A 1 297 ? 4.929 19.274 4.843 1.00 69.44 297 ASP A CA 1
ATOM 2380 C C . ASP A 1 297 ? 3.998 20.125 3.967 1.00 69.44 297 ASP A C 1
ATOM 2382 O O . ASP A 1 297 ? 4.376 21.220 3.540 1.00 69.44 297 ASP A O 1
ATOM 2386 N N . PHE A 1 298 ? 2.774 19.657 3.709 1.00 71.94 298 PHE A N 1
ATOM 2387 C CA . PHE A 1 298 ? 1.813 20.378 2.893 1.00 71.94 298 PHE A CA 1
ATOM 2388 C C . PHE A 1 298 ? 1.238 21.586 3.638 1.00 71.94 298 PHE A C 1
ATOM 2390 O O . PHE A 1 298 ? 0.468 21.471 4.595 1.00 71.94 298 PHE A O 1
ATOM 2397 N N . THR A 1 299 ? 1.553 22.777 3.139 1.00 66.06 299 THR A N 1
ATOM 2398 C CA . THR A 1 299 ? 0.918 24.022 3.563 1.00 66.06 299 THR A CA 1
ATOM 2399 C C . THR A 1 299 ? -0.251 24.342 2.638 1.00 66.06 299 THR A C 1
ATOM 2401 O O . THR A 1 299 ? -0.105 24.382 1.415 1.00 66.06 299 THR A O 1
ATOM 2404 N N . MET A 1 300 ? -1.432 24.582 3.219 1.00 63.28 300 MET A N 1
ATOM 2405 C CA . MET A 1 300 ? -2.561 25.102 2.447 1.00 63.28 300 MET A CA 1
ATOM 2406 C C . MET A 1 300 ? -2.147 26.453 1.850 1.00 63.28 300 MET A C 1
ATOM 2408 O O . MET A 1 300 ? -1.582 27.279 2.574 1.00 63.28 300 MET A O 1
ATOM 2412 N N . PRO A 1 301 ? -2.399 26.707 0.555 1.00 58.59 301 PRO A N 1
ATOM 2413 C CA . PRO A 1 301 ? -2.203 28.037 0.000 1.00 58.59 301 PRO A CA 1
ATOM 2414 C C . PRO A 1 301 ? -3.044 29.022 0.811 1.00 58.59 301 PRO A C 1
ATOM 2416 O O . PRO A 1 301 ? -4.225 28.756 1.034 1.00 58.59 301 PRO A O 1
ATOM 2419 N N . GLU A 1 302 ? -2.469 30.150 1.242 1.00 50.22 302 GLU A N 1
ATOM 2420 C CA . GLU A 1 302 ? -3.262 31.228 1.835 1.00 50.22 302 GLU A CA 1
ATOM 2421 C C . GLU A 1 302 ? -4.352 31.614 0.831 1.00 50.22 302 GLU A C 1
ATOM 2423 O O . GLU A 1 302 ? -4.088 32.220 -0.213 1.00 50.22 302 GLU A O 1
ATOM 2428 N N . THR A 1 303 ? -5.599 31.240 1.112 1.00 48.59 303 THR A N 1
ATOM 2429 C CA . THR A 1 303 ? -6.728 31.791 0.382 1.00 48.59 303 THR A CA 1
ATOM 2430 C C . THR A 1 303 ? -6.772 33.255 0.782 1.00 48.59 303 THR A C 1
ATOM 2432 O O . THR A 1 303 ? -7.160 33.567 1.903 1.00 48.59 303 THR A O 1
ATOM 2435 N N . GLY A 1 304 ? -6.340 34.155 -0.102 1.00 41.16 304 GLY A N 1
ATOM 2436 C CA . GLY A 1 304 ? -6.378 35.610 0.094 1.00 41.16 304 GLY A CA 1
ATOM 2437 C C . GLY A 1 304 ? -7.795 36.192 0.190 1.00 41.16 304 GLY A C 1
ATOM 2438 O O . GLY A 1 304 ? -8.045 37.294 -0.294 1.00 41.16 304 GLY A O 1
ATOM 2439 N N . LEU A 1 305 ? -8.741 35.443 0.756 1.00 39.00 305 LEU A N 1
ATOM 2440 C CA . LEU A 1 305 ? -10.065 35.908 1.104 1.00 39.00 305 LEU A CA 1
ATOM 2441 C C . LEU A 1 305 ? -9.949 36.670 2.429 1.00 39.00 305 LEU A C 1
ATOM 2443 O O . LEU A 1 305 ? -9.524 36.087 3.427 1.00 39.00 305 LEU A O 1
ATOM 2447 N N . PRO A 1 306 ? -10.275 37.972 2.450 1.00 37.47 306 PRO A N 1
ATOM 2448 C CA . PRO A 1 306 ? -10.265 38.735 3.683 1.00 37.47 306 PRO A CA 1
ATOM 2449 C C . PRO A 1 306 ? -11.263 38.118 4.663 1.00 37.47 306 PRO A C 1
ATOM 2451 O O . PRO A 1 306 ? -12.411 37.845 4.309 1.00 37.47 306 PRO A O 1
ATOM 2454 N N . SER A 1 307 ? -10.813 37.917 5.897 1.00 40.50 307 SER A N 1
ATOM 2455 C CA . SER A 1 307 ? -11.679 37.648 7.036 1.00 40.50 307 SER A CA 1
ATOM 2456 C C . SER A 1 307 ? -12.690 38.792 7.153 1.00 40.50 307 SER A C 1
ATOM 2458 O O . SER A 1 307 ? -12.309 39.950 7.343 1.00 40.50 307 SER A O 1
ATOM 2460 N N . HIS A 1 308 ? -13.968 38.467 6.965 1.00 39.47 308 HIS A N 1
ATOM 2461 C CA . HIS A 1 308 ? -15.092 39.356 7.247 1.00 39.47 308 HIS A CA 1
ATOM 2462 C C . HIS A 1 308 ? -15.574 39.166 8.681 1.00 39.47 308 HIS A C 1
ATOM 2464 O O . HIS A 1 308 ? -15.606 38.001 9.137 1.00 39.47 308 HIS A O 1
#

Mean predicted aligned error: 4.04 Å